Protein AF-A0A2G2ZTD5-F1 (afdb_monomer_lite)

Foldseek 3Di:
DCVLLVVFDDPVPPCVVSVVVVQVVVVVCCVVLQKDQPDADPVRGRPDIDGDPVSVVVVVVVCVVVLAEDDLVCLPPDPVSQLQYQEYADQEPVSVVVSCVVPQENPNHAEYHYAYQDLCVQVSVVSHDQAQHAYYHHEHAQPAQDEHDRDLCCLVRQSHAEAHYAHSYAYEDDPSNLNRLRHAEYHYLHHNYHYDPNVVVRPNYDYYHHVPPVPPPPVVVVVVVLCCLQCPVDQQPDKDFACAWDADPNDIDHGGDIHTDRSNCVSQPCVNDVHSND

InterPro domains:
  IPR001128 Cytochrome P450 [PF00067] (212-278)
  IPR002401 Cytochrome P450, E-class, group I [PR00463] (221-239)
  IPR002401 Cytochrome P450, E-class, group I [PR00463] (262-278)
  IPR032675 Leucine-rich repeat domain superfamily [G3DSA:3.80.10.10] (30-205)
  IPR036396 Cytochrome P450 superfamily [G3DSA:1.10.630.10] (206-278)
  IPR036396 Cytochrome P450 superfamily [SSF48264] (208-278)
  IPR058922 Disease resistance protein, winged helix domain [PF23559] (1-58)

Sequence (278 aa):
MWIAEKLIVVNSGNRREAEDLAEDVLNDLVSRNLIQVAKRTYDGRISGCRIHDLLHSLCVDLAKESNFFHTEHNAFGDPDSVTRLRRITFYSDNVMDKFFASNPKLKKLRALFCFTRDPCIFSQMTLLDFKFLQVLVVDIPQNEKQHVTIPNKLGNMSCLRYLRLEGGISGELPNSIVKVKHLETVDVRKSCIMIPSGVWESKPLRHLCDRDDNRNMPYFKAAIKETLRLYPPGPLLLPRVSMEKSTLEGYEIQRGTIVHVNAWAIARDPEIWENPEE

pLDDT: mean 83.21, std 10.44, range [49.31, 95.31]

Secondary structure (DSSP, 8-state):
-TTTTTSS--TT--SHHHHHHHHHHHHHHHHTTSSEEEEE-TTS-EEEEE--HHHHHHHHHHHHHTT--B-GGGTTS-HHHHTT-SEEEE--HHHHHHHHHH--B-TT--EEEEE-S-TTHHHHHTTSB-SS--EEEEEE-TTS-EE----GGGGG-TT--EEEEEESEEEE--GGGGG-TT--EEE-TTSEEEPPTTGGG-TT--EEE-TTTTTT-HHHHHHHHHHHHHS-SSTT-S-EE-SS-EEETTEEEPTT-EE---HHHHTT-TTT-SSTT-

Organism: Capsicum annuum (NCBI:txid4072)

Radius of gyration: 26.88 Å; chains: 1; bounding box: 73×43×65 Å

Structure (mmCIF, N/CA/C/O backbone):
data_AF-A0A2G2ZTD5-F1
#
_entry.id   AF-A0A2G2ZTD5-F1
#
loop_
_atom_site.group_PDB
_atom_site.id
_atom_site.type_symbol
_atom_site.label_atom_id
_atom_site.label_alt_id
_atom_site.label_comp_id
_atom_site.label_asym_id
_atom_site.label_entity_id
_atom_site.label_seq_id
_atom_site.pdbx_PDB_ins_code
_atom_site.Cartn_x
_atom_site.Cartn_y
_atom_site.Cartn_z
_atom_site.occupancy
_atom_site.B_iso_or_equiv
_atom_site.auth_seq_id
_atom_site.auth_comp_id
_atom_site.auth_asym_id
_atom_site.auth_atom_id
_atom_site.pdbx_PDB_model_num
ATOM 1 N N . MET A 1 1 ? -8.585 -1.596 0.297 1.00 84.44 1 MET A N 1
ATOM 2 C CA . MET A 1 1 ? -9.045 -1.005 1.578 1.00 84.44 1 MET A CA 1
ATOM 3 C C . MET A 1 1 ? -10.416 -1.530 2.013 1.00 84.44 1 MET A C 1
ATOM 5 O O . MET A 1 1 ? -10.465 -2.201 3.033 1.00 84.44 1 MET A O 1
ATOM 9 N N . TRP A 1 2 ? -11.509 -1.318 1.263 1.00 87.56 2 TRP A N 1
ATOM 10 C CA . TRP A 1 2 ? -12.863 -1.762 1.666 1.00 87.56 2 TRP A CA 1
ATOM 11 C C . TRP A 1 2 ? -12.979 -3.262 1.986 1.00 87.56 2 TRP A C 1
ATOM 13 O O . TRP A 1 2 ? -13.623 -3.635 2.966 1.00 87.56 2 TRP A O 1
ATOM 23 N N . ILE A 1 3 ? -12.287 -4.108 1.220 1.00 88.25 3 ILE A N 1
ATOM 24 C CA . ILE A 1 3 ? -12.187 -5.556 1.465 1.00 88.25 3 ILE A CA 1
ATOM 25 C C . ILE A 1 3 ? -11.483 -5.849 2.801 1.00 88.25 3 ILE A C 1
ATOM 27 O O . ILE A 1 3 ? -11.980 -6.625 3.615 1.00 88.25 3 ILE A O 1
ATOM 31 N N . ALA A 1 4 ? -10.355 -5.181 3.070 1.00 87.69 4 ALA A N 1
ATOM 32 C CA . ALA A 1 4 ? -9.572 -5.358 4.296 1.00 87.69 4 ALA A CA 1
ATOM 33 C C . ALA A 1 4 ? -10.368 -4.980 5.557 1.00 87.69 4 ALA A C 1
ATOM 35 O O . ALA A 1 4 ? -10.257 -5.643 6.586 1.00 87.69 4 ALA A O 1
ATOM 36 N N . GLU A 1 5 ? -11.224 -3.962 5.452 1.00 85.06 5 GLU A N 1
ATOM 37 C CA . GLU A 1 5 ? -12.142 -3.545 6.520 1.00 85.06 5 GLU A CA 1
ATOM 38 C C . GLU A 1 5 ? -13.422 -4.382 6.612 1.00 85.06 5 GLU A C 1
ATOM 40 O O . GLU A 1 5 ? -14.249 -4.155 7.502 1.00 85.06 5 GLU A O 1
ATOM 45 N N . LYS A 1 6 ? -13.596 -5.345 5.698 1.00 85.31 6 LYS A N 1
ATOM 46 C CA . LYS A 1 6 ? -14.789 -6.188 5.560 1.00 85.31 6 LYS A CA 1
ATOM 47 C C . LYS A 1 6 ? -16.075 -5.395 5.300 1.00 85.31 6 LYS A C 1
ATOM 49 O O . LYS A 1 6 ? -17.144 -5.797 5.749 1.00 85.31 6 LYS A O 1
ATOM 54 N N . LEU A 1 7 ? -15.971 -4.264 4.600 1.00 83.38 7 LEU A N 1
ATOM 55 C CA . LEU A 1 7 ? -17.141 -3.579 4.035 1.00 83.38 7 LEU A CA 1
ATOM 56 C C . LEU A 1 7 ? -17.689 -4.330 2.820 1.00 83.38 7 LEU A C 1
ATOM 58 O O . LEU A 1 7 ? -18.879 -4.272 2.543 1.00 83.38 7 LEU A O 1
ATOM 62 N N . ILE A 1 8 ? -16.807 -5.050 2.129 1.00 84.19 8 ILE A N 1
ATOM 63 C CA . ILE A 1 8 ? -17.135 -5.921 1.007 1.00 84.19 8 ILE A CA 1
ATOM 64 C C . ILE A 1 8 ? -16.899 -7.349 1.470 1.00 84.19 8 ILE A C 1
ATOM 66 O O . ILE A 1 8 ? -15.796 -7.696 1.904 1.00 84.19 8 ILE A O 1
ATOM 70 N N . VAL A 1 9 ? -17.956 -8.155 1.431 1.00 75.06 9 VAL A N 1
ATOM 71 C CA . VAL A 1 9 ? -17.958 -9.543 1.890 1.00 75.06 9 VAL A CA 1
ATOM 72 C C . VAL A 1 9 ? -18.579 -10.393 0.796 1.00 75.06 9 VAL A C 1
ATOM 74 O O . VAL A 1 9 ? -19.651 -10.065 0.299 1.00 75.06 9 VAL A O 1
ATOM 77 N N . VAL A 1 10 ? -17.908 -11.486 0.441 1.00 74.56 10 VAL A N 1
ATOM 78 C CA . VAL A 1 10 ? -18.391 -12.444 -0.557 1.00 74.56 10 VAL A CA 1
ATOM 79 C C . VAL A 1 10 ? -18.622 -13.792 0.115 1.00 74.56 10 VAL A C 1
ATOM 81 O O . VAL A 1 10 ? -17.807 -14.232 0.930 1.00 74.56 10 VAL A O 1
ATOM 84 N N . ASN A 1 11 ? -19.738 -14.443 -0.220 1.00 67.06 11 ASN A N 1
ATOM 85 C CA . ASN A 1 11 ? -20.199 -15.682 0.417 1.00 67.06 11 ASN A CA 1
ATOM 86 C C . ASN A 1 11 ? -19.312 -16.902 0.119 1.00 67.06 11 ASN A C 1
ATOM 88 O O . ASN A 1 11 ? -19.253 -17.825 0.926 1.00 67.06 11 ASN A O 1
ATOM 92 N N . SER A 1 12 ? -18.613 -16.913 -1.016 1.00 59.97 12 SER A N 1
ATOM 93 C CA . SER A 1 12 ? -17.829 -18.055 -1.508 1.00 59.97 12 SER A CA 1
ATOM 94 C C . SER A 1 12 ? -16.419 -18.149 -0.905 1.00 59.97 12 SER A C 1
ATOM 96 O O . SER A 1 12 ? -15.694 -19.105 -1.166 1.00 59.97 12 SER A O 1
ATOM 98 N N . GLY A 1 13 ? -15.969 -17.147 -0.139 1.00 58.03 13 GLY A N 1
ATOM 99 C CA . GLY A 1 13 ? -14.566 -17.041 0.283 1.00 58.03 13 GLY A CA 1
ATOM 100 C C . GLY A 1 13 ? -13.580 -16.797 -0.874 1.00 58.03 13 GLY A C 1
ATOM 101 O O . GLY A 1 13 ? -12.392 -16.568 -0.619 1.00 58.03 13 GLY A O 1
ATOM 102 N N . ASN A 1 14 ? -14.052 -16.788 -2.128 1.00 66.38 14 ASN A N 1
ATOM 103 C CA . ASN A 1 14 ? -13.268 -16.431 -3.295 1.00 66.38 14 ASN A CA 1
ATOM 104 C C . ASN A 1 14 ? -13.070 -14.914 -3.310 1.00 66.38 14 ASN A C 1
ATOM 106 O O . ASN A 1 14 ? -14.000 -14.127 -3.424 1.00 66.38 14 ASN A O 1
ATOM 110 N N . ARG A 1 15 ? -11.824 -14.484 -3.133 1.00 66.50 15 ARG A N 1
ATOM 111 C CA . ARG A 1 15 ? -11.493 -13.063 -2.979 1.00 66.50 15 ARG A CA 1
ATOM 112 C C . ARG A 1 15 ? -11.219 -12.347 -4.305 1.00 66.50 15 ARG A C 1
ATOM 114 O O . ARG A 1 15 ? -11.129 -11.131 -4.267 1.00 66.50 15 ARG A O 1
ATOM 121 N N . ARG A 1 16 ? -11.088 -13.056 -5.443 1.00 70.12 16 ARG A N 1
ATOM 122 C CA . ARG A 1 16 ? -11.142 -12.392 -6.767 1.00 70.12 16 ARG A CA 1
ATOM 123 C C . ARG A 1 16 ? -12.521 -11.770 -6.976 1.00 70.12 16 ARG A C 1
ATOM 125 O O . ARG A 1 16 ? -12.608 -10.584 -7.238 1.00 70.12 16 ARG A O 1
ATOM 132 N N . GLU A 1 17 ? -13.569 -12.511 -6.620 1.00 80.56 17 GLU A N 1
ATOM 133 C CA . GLU A 1 17 ? -14.940 -11.987 -6.588 1.00 80.56 17 GLU A CA 1
ATOM 134 C C . GLU A 1 17 ? -15.086 -10.775 -5.651 1.00 80.56 17 GLU A C 1
ATOM 136 O O . GLU A 1 17 ? -15.932 -9.924 -5.882 1.00 80.56 17 GLU A O 1
ATOM 141 N N . ALA A 1 18 ? -14.269 -10.660 -4.595 1.00 85.31 18 ALA A N 1
ATOM 142 C CA . ALA A 1 18 ? -14.309 -9.498 -3.705 1.00 85.31 18 ALA A CA 1
ATOM 143 C C . ALA A 1 18 ? -13.669 -8.248 -4.324 1.00 85.31 18 ALA A C 1
ATOM 145 O O . ALA A 1 18 ? -14.081 -7.139 -3.990 1.00 85.31 18 ALA A O 1
ATOM 146 N N . GLU A 1 19 ? -12.656 -8.418 -5.176 1.00 87.44 19 GLU A N 1
ATOM 147 C CA . GLU A 1 19 ? -12.023 -7.331 -5.932 1.00 87.44 19 GLU A CA 1
ATOM 148 C C . GLU A 1 19 ? -12.946 -6.865 -7.057 1.00 87.44 19 GLU A C 1
ATOM 150 O O . GLU A 1 19 ? -13.220 -5.669 -7.134 1.00 87.44 19 GLU A O 1
ATOM 155 N N . ASP A 1 20 ? -13.516 -7.805 -7.814 1.00 88.44 20 ASP A N 1
ATOM 156 C CA . ASP A 1 20 ? -14.498 -7.517 -8.863 1.00 88.44 20 ASP A CA 1
ATOM 157 C C . ASP A 1 20 ? -15.734 -6.815 -8.271 1.00 88.44 20 ASP A C 1
ATOM 159 O O . ASP A 1 20 ? -16.117 -5.737 -8.716 1.00 88.44 20 ASP A O 1
ATOM 163 N N . LEU A 1 21 ? -16.282 -7.330 -7.160 1.00 91.00 21 LEU A N 1
ATOM 164 C CA . LEU A 1 21 ? -17.396 -6.687 -6.454 1.00 91.00 21 LEU A CA 1
ATOM 165 C C . LEU A 1 21 ? -17.030 -5.288 -5.935 1.00 91.00 21 LEU A C 1
ATOM 167 O O . LEU A 1 21 ? -17.879 -4.400 -5.890 1.00 91.00 21 LEU A O 1
ATOM 171 N N . ALA A 1 22 ? -15.781 -5.066 -5.516 1.00 90.69 22 ALA A N 1
ATOM 172 C CA . ALA A 1 22 ? -15.332 -3.740 -5.098 1.00 90.69 22 ALA A CA 1
ATOM 173 C C . ALA A 1 22 ? -15.254 -2.753 -6.257 1.00 90.69 22 ALA A C 1
ATOM 175 O O . ALA A 1 22 ? -15.597 -1.582 -6.077 1.00 90.69 22 ALA A O 1
ATOM 176 N N . GLU A 1 23 ? -14.814 -3.222 -7.420 1.00 91.19 23 GLU A N 1
ATOM 177 C CA . GLU A 1 23 ? -14.799 -2.441 -8.648 1.00 91.19 23 GLU A CA 1
ATOM 178 C C . GLU A 1 23 ? -16.227 -2.120 -9.109 1.00 91.19 23 GLU A C 1
ATOM 180 O O . GLU A 1 23 ? -16.525 -0.958 -9.386 1.00 91.19 23 GLU A O 1
ATOM 185 N N . ASP A 1 24 ? -17.141 -3.089 -9.067 1.00 91.44 24 ASP A N 1
ATOM 186 C CA . ASP A 1 24 ? -18.557 -2.890 -9.389 1.00 91.44 24 ASP A CA 1
ATOM 187 C C . ASP A 1 24 ? -19.225 -1.873 -8.459 1.00 91.44 24 ASP A C 1
ATOM 189 O O . ASP A 1 24 ? -19.895 -0.950 -8.923 1.00 91.44 24 ASP A O 1
ATOM 193 N N . VAL A 1 25 ? -18.995 -1.976 -7.144 1.00 92.56 25 VAL A N 1
ATOM 194 C CA . VAL A 1 25 ? -19.507 -1.000 -6.168 1.00 92.56 25 VAL A CA 1
ATOM 195 C C . VAL A 1 25 ? -18.945 0.396 -6.444 1.00 92.56 25 VAL A C 1
ATOM 197 O O . VAL A 1 25 ? -19.682 1.378 -6.378 1.00 92.56 25 VAL A O 1
ATOM 200 N N . LEU A 1 26 ? -17.655 0.516 -6.774 1.00 93.50 26 LEU A N 1
ATOM 201 C CA . LEU A 1 26 ? -17.068 1.807 -7.135 1.00 93.50 26 LEU A CA 1
ATOM 202 C C . LEU A 1 26 ? -17.719 2.382 -8.401 1.00 93.50 26 LEU A C 1
ATOM 204 O O . LEU A 1 26 ? -18.039 3.571 -8.435 1.00 93.50 26 LEU A O 1
ATOM 208 N N . ASN A 1 27 ? -17.935 1.551 -9.420 1.00 93.44 27 ASN A N 1
ATOM 209 C CA . ASN A 1 27 ? -18.586 1.957 -10.661 1.00 93.44 27 ASN A CA 1
ATOM 210 C C . ASN A 1 27 ? -20.050 2.367 -10.437 1.00 93.44 27 ASN A C 1
ATOM 212 O O . ASN A 1 27 ? -20.476 3.367 -11.010 1.00 93.44 27 ASN A O 1
ATOM 216 N N . ASP A 1 28 ? -20.791 1.687 -9.556 1.00 94.69 28 ASP A N 1
ATOM 217 C CA . ASP A 1 28 ? -22.161 2.067 -9.175 1.00 94.69 28 ASP A CA 1
ATOM 218 C C . ASP A 1 28 ? -22.199 3.438 -8.471 1.00 94.69 28 ASP A C 1
ATOM 220 O O . ASP A 1 28 ? -23.021 4.299 -8.804 1.00 94.69 28 ASP A O 1
ATOM 224 N N . LEU A 1 29 ? -21.254 3.706 -7.558 1.00 94.44 29 LEU A N 1
ATOM 225 C CA . LEU A 1 29 ? -21.118 5.023 -6.918 1.00 94.44 29 LEU A CA 1
ATOM 226 C C . LEU A 1 29 ? -20.811 6.128 -7.937 1.00 94.44 29 LEU A C 1
ATOM 228 O O . LEU A 1 29 ? -21.316 7.249 -7.806 1.00 94.44 29 LEU A O 1
ATOM 232 N N . VAL A 1 30 ? -20.012 5.815 -8.959 1.00 94.31 30 VAL A N 1
ATOM 233 C CA . VAL A 1 30 ? -19.728 6.729 -10.070 1.00 94.31 30 VAL A CA 1
ATOM 234 C C . VAL A 1 30 ? -20.967 6.945 -10.937 1.00 94.31 30 VAL A C 1
ATOM 236 O O . VAL A 1 30 ? -21.306 8.093 -11.217 1.00 94.31 30 VAL A O 1
ATOM 239 N N . SER A 1 31 ? -21.698 5.890 -11.314 1.00 95.12 31 SER A N 1
ATOM 240 C CA . SER A 1 31 ? -22.911 6.021 -12.136 1.00 95.12 31 SER A CA 1
ATOM 241 C C . SER A 1 31 ? -24.026 6.795 -11.436 1.00 95.12 31 SER A C 1
ATOM 243 O O . SER A 1 31 ? -24.840 7.442 -12.089 1.00 95.12 31 SER A O 1
ATOM 245 N N . ARG A 1 32 ? -24.042 6.779 -10.098 1.00 94.56 32 ARG A N 1
ATOM 246 C CA . ARG A 1 32 ? -24.968 7.565 -9.268 1.00 94.56 32 ARG A CA 1
ATOM 247 C C . ARG A 1 32 ? -24.498 8.996 -9.006 1.00 94.56 32 ARG A C 1
ATOM 249 O O . ARG A 1 32 ? -25.166 9.718 -8.273 1.00 94.56 32 ARG A O 1
ATOM 256 N N . ASN A 1 33 ? -23.363 9.412 -9.572 1.00 91.44 33 ASN A N 1
ATOM 257 C CA . ASN A 1 33 ? -22.734 10.715 -9.339 1.00 91.44 33 ASN A CA 1
ATOM 258 C C . ASN A 1 33 ? -22.407 11.000 -7.860 1.00 91.44 33 ASN A C 1
ATOM 260 O O . ASN A 1 33 ? -22.263 12.157 -7.466 1.00 91.44 33 ASN A O 1
ATOM 264 N N . LEU A 1 34 ? -22.260 9.955 -7.036 1.00 92.38 34 LEU A N 1
ATOM 265 C CA . LEU A 1 34 ? -21.815 10.093 -5.646 1.00 92.38 34 LEU A CA 1
ATOM 266 C C . LEU A 1 34 ? -20.295 10.289 -5.568 1.00 92.38 34 LEU A C 1
ATOM 268 O O . LEU A 1 34 ? -19.783 10.925 -4.647 1.00 92.38 34 LEU A O 1
ATOM 272 N N . ILE A 1 35 ? -19.581 9.756 -6.561 1.00 94.56 35 ILE A N 1
ATOM 273 C CA . ILE A 1 35 ? -18.140 9.892 -6.747 1.00 94.56 35 ILE A CA 1
ATOM 274 C C . ILE A 1 35 ? -17.871 10.300 -8.199 1.00 94.56 35 ILE A C 1
ATOM 276 O O . ILE A 1 35 ? -18.475 9.783 -9.131 1.00 94.56 35 ILE A O 1
ATOM 280 N N . GLN A 1 36 ? -16.929 11.212 -8.401 1.00 94.19 36 GLN A N 1
ATOM 281 C CA . GLN A 1 36 ? -16.462 11.657 -9.708 1.00 94.19 36 GLN A CA 1
ATOM 282 C C . GLN A 1 36 ? -15.103 11.035 -10.029 1.00 94.19 36 GLN A C 1
ATOM 284 O O . GLN A 1 36 ? -14.199 11.011 -9.189 1.00 94.19 36 GLN A O 1
ATOM 289 N N . VAL A 1 37 ? -14.924 10.563 -11.262 1.00 95.12 37 VAL A N 1
ATOM 290 C CA . VAL A 1 37 ? -13.630 10.051 -11.730 1.00 95.12 37 VAL A CA 1
ATOM 291 C C . VAL A 1 37 ? -12.709 11.228 -12.039 1.00 95.12 37 VAL A C 1
ATOM 293 O O . VAL A 1 37 ? -13.001 12.045 -12.905 1.00 95.12 37 VAL A O 1
ATOM 296 N N . ALA A 1 38 ? -11.582 11.305 -11.336 1.00 95.12 38 ALA A N 1
ATOM 297 C CA . ALA A 1 38 ? -10.591 12.364 -11.510 1.00 95.12 38 ALA A CA 1
ATOM 298 C C . ALA A 1 38 ? -9.402 11.922 -12.368 1.00 95.12 38 ALA A C 1
ATOM 300 O O . ALA A 1 38 ? -8.775 12.751 -13.023 1.00 95.12 38 ALA A O 1
ATOM 301 N N . LYS A 1 39 ? -9.056 10.630 -12.328 1.00 93.12 39 LYS A N 1
ATOM 302 C CA . LYS A 1 39 ? -7.948 10.048 -13.090 1.00 93.12 39 LYS A CA 1
ATOM 303 C C . LYS A 1 39 ? -8.285 8.624 -13.522 1.00 93.12 39 LYS A C 1
ATOM 305 O O . LYS A 1 39 ? -8.941 7.885 -12.784 1.00 93.12 39 LYS A O 1
ATOM 310 N N . ARG A 1 40 ? -7.783 8.244 -14.696 1.00 90.81 40 ARG A N 1
ATOM 311 C CA . ARG A 1 40 ? -7.782 6.867 -15.198 1.00 90.81 40 ARG A CA 1
ATOM 312 C C . ARG A 1 40 ? -6.357 6.426 -15.507 1.00 90.81 40 ARG A C 1
ATOM 314 O O . ARG A 1 40 ? -5.492 7.259 -15.775 1.00 90.81 40 ARG A O 1
ATOM 321 N N . THR A 1 41 ? -6.098 5.134 -15.392 1.00 84.31 41 THR A N 1
ATOM 322 C CA . THR A 1 41 ? -4.888 4.488 -15.916 1.00 84.31 41 THR A CA 1
ATOM 323 C C . THR A 1 41 ? -4.993 4.299 -17.433 1.00 84.31 41 THR A C 1
ATOM 325 O O . THR A 1 41 ? -6.047 4.521 -18.029 1.00 84.31 41 THR A O 1
ATOM 328 N N . TYR A 1 42 ? -3.889 3.900 -18.072 1.00 84.50 42 TYR A N 1
ATOM 329 C CA . TYR A 1 42 ? -3.842 3.657 -19.520 1.00 84.50 42 TYR A CA 1
ATOM 330 C C . TYR A 1 42 ? -4.744 2.492 -19.968 1.00 84.50 42 TYR A C 1
ATOM 332 O O . TYR A 1 42 ? -5.210 2.493 -21.100 1.00 84.50 42 TYR A O 1
ATOM 340 N N . ASP A 1 43 ? -5.018 1.526 -19.084 1.00 82.75 43 ASP A N 1
ATOM 341 C CA . ASP A 1 43 ? -5.951 0.411 -19.307 1.00 82.75 43 ASP A CA 1
ATOM 342 C C . ASP A 1 43 ? -7.420 0.802 -19.041 1.00 82.75 43 ASP A C 1
ATOM 344 O O . ASP A 1 43 ? -8.308 -0.045 -19.053 1.00 82.75 43 ASP A O 1
ATOM 348 N N . GLY A 1 44 ? -7.695 2.087 -18.789 1.00 84.00 44 GLY A N 1
ATOM 349 C CA . GLY A 1 44 ? -9.043 2.624 -18.601 1.00 84.00 44 GLY A CA 1
ATOM 350 C C . GLY A 1 44 ? -9.603 2.491 -17.182 1.00 84.00 44 GLY A C 1
ATOM 351 O O . GLY A 1 44 ? -10.644 3.095 -16.897 1.00 84.00 44 GLY A O 1
ATOM 352 N N . ARG A 1 45 ? -8.921 1.784 -16.272 1.00 88.44 45 ARG A N 1
ATOM 353 C CA . ARG A 1 45 ? -9.357 1.636 -14.874 1.00 88.44 45 ARG A CA 1
ATOM 354 C C . ARG A 1 45 ? -9.313 2.959 -14.108 1.00 88.44 45 ARG A C 1
ATOM 356 O O . ARG A 1 45 ? -8.552 3.876 -14.424 1.00 88.44 45 ARG A O 1
ATOM 363 N N . ILE A 1 46 ? -10.157 3.079 -13.084 1.00 89.88 46 ILE A N 1
ATOM 364 C CA . ILE A 1 46 ? -10.211 4.274 -12.231 1.00 89.88 46 ILE A CA 1
ATOM 365 C C . ILE A 1 46 ? -8.969 4.297 -11.335 1.00 89.88 46 ILE A C 1
ATOM 367 O O . ILE A 1 46 ? -8.762 3.405 -10.519 1.00 89.88 46 ILE A O 1
ATOM 371 N N . SER A 1 47 ? -8.156 5.347 -11.460 1.00 87.88 47 SER A N 1
ATOM 372 C CA . SER A 1 47 ? -6.923 5.521 -10.677 1.00 87.88 47 SER A CA 1
ATOM 373 C C . SER A 1 47 ? -6.998 6.673 -9.676 1.00 87.88 47 SER A C 1
ATOM 375 O O . SER A 1 47 ? -6.143 6.806 -8.800 1.00 87.88 47 SER A O 1
ATOM 377 N N . GLY A 1 48 ? -8.028 7.514 -9.782 1.00 89.81 48 GLY A N 1
ATOM 378 C CA . GLY A 1 48 ? -8.291 8.586 -8.836 1.00 89.81 48 GLY A CA 1
ATOM 379 C C . GLY A 1 48 ? -9.734 9.054 -8.909 1.00 89.81 48 GLY A C 1
ATOM 380 O O . GLY A 1 48 ? -10.317 9.157 -9.989 1.00 89.81 48 GLY A O 1
ATOM 381 N N . CYS A 1 49 ? -10.289 9.379 -7.749 1.00 92.75 49 CYS A N 1
ATOM 382 C CA . CYS A 1 49 ? -11.662 9.825 -7.585 1.00 92.75 49 CYS A CA 1
ATOM 383 C C . CYS A 1 49 ? -11.742 11.104 -6.740 1.00 92.75 49 CYS A C 1
ATOM 385 O O . CYS A 1 49 ? -10.815 11.427 -5.995 1.00 92.75 49 CYS A O 1
ATOM 387 N N . ARG A 1 50 ? -12.850 11.832 -6.864 1.00 93.81 50 ARG A N 1
ATOM 388 C CA . ARG A 1 50 ? -13.209 13.019 -6.076 1.00 93.81 50 ARG A CA 1
ATOM 389 C C . ARG A 1 50 ? -14.675 12.926 -5.666 1.00 93.81 50 ARG A C 1
ATOM 391 O O . ARG A 1 50 ? -15.446 12.222 -6.306 1.00 93.81 50 ARG A O 1
ATOM 398 N N . ILE A 1 51 ? -15.059 13.628 -4.612 1.00 92.69 51 ILE A N 1
ATOM 399 C CA . ILE A 1 51 ? -16.455 13.760 -4.179 1.00 92.69 51 ILE A CA 1
ATOM 400 C C . ILE A 1 51 ? -16.818 15.238 -4.296 1.00 92.69 51 ILE A C 1
ATOM 402 O O . ILE A 1 51 ? -15.969 16.094 -4.066 1.00 92.69 51 ILE A O 1
ATOM 406 N N . HIS A 1 52 ? -18.057 15.531 -4.686 1.00 92.38 52 HIS A N 1
ATOM 407 C CA . HIS A 1 52 ? -18.562 16.900 -4.727 1.00 92.38 52 HIS A CA 1
ATOM 408 C C . HIS A 1 52 ? -18.639 17.495 -3.312 1.00 92.38 52 HIS A C 1
ATOM 410 O O . HIS A 1 52 ? -19.089 16.809 -2.396 1.00 92.38 52 HIS A O 1
ATOM 416 N N . ASP A 1 53 ? -18.296 18.771 -3.127 1.00 91.31 53 ASP A N 1
ATOM 417 C CA . ASP A 1 53 ? -18.184 19.395 -1.796 1.00 91.31 53 ASP A CA 1
ATOM 418 C C . ASP A 1 53 ? -19.461 19.268 -0.945 1.00 91.31 53 ASP A C 1
ATOM 420 O O . ASP A 1 53 ? -19.388 18.950 0.240 1.00 91.31 53 ASP A O 1
ATOM 424 N N . LEU A 1 54 ? -20.645 19.422 -1.555 1.00 92.44 54 LEU A N 1
ATOM 425 C CA . LEU A 1 54 ? -21.933 19.220 -0.867 1.00 92.44 54 LEU A CA 1
ATOM 426 C C . LEU A 1 54 ? -22.123 17.779 -0.362 1.00 92.44 54 LEU A C 1
ATOM 428 O O . LEU A 1 54 ? -22.557 17.576 0.769 1.00 92.44 54 LEU A O 1
ATOM 432 N N . LEU A 1 55 ? -21.777 16.778 -1.179 1.00 91.44 55 LEU A N 1
ATOM 433 C CA . LEU A 1 55 ? -21.848 15.368 -0.778 1.00 91.44 55 LEU A CA 1
ATOM 434 C C . LEU A 1 55 ? -20.803 15.055 0.289 1.00 91.44 55 LEU A C 1
ATOM 436 O O . LEU A 1 55 ? -21.079 14.304 1.218 1.00 91.44 55 LEU A O 1
ATOM 440 N N . HIS A 1 56 ? -19.616 15.647 0.177 1.00 87.12 56 HIS A N 1
ATOM 441 C CA . HIS A 1 56 ? -18.586 15.533 1.194 1.00 87.12 56 HIS A CA 1
ATOM 442 C C . HIS A 1 56 ? -19.073 16.097 2.537 1.00 87.12 56 HIS A C 1
ATOM 444 O O . HIS A 1 56 ? -18.961 15.404 3.545 1.00 87.12 56 HIS A O 1
ATOM 450 N N . SER A 1 57 ? -19.679 17.291 2.553 1.00 85.75 57 SER A N 1
ATOM 451 C CA . SER A 1 57 ? -20.257 17.881 3.771 1.00 85.75 57 SER A CA 1
ATOM 452 C C . SER A 1 57 ? -21.330 16.979 4.378 1.00 85.75 57 SER A C 1
ATOM 454 O O . SER A 1 57 ? -21.266 16.668 5.564 1.00 85.75 57 SER A O 1
ATOM 456 N N . LEU A 1 58 ? -22.256 16.478 3.554 1.00 88.00 58 LEU A N 1
ATOM 457 C CA . LEU A 1 58 ? -23.295 15.549 4.001 1.00 88.00 58 LEU A CA 1
ATOM 458 C C . LEU A 1 58 ? -22.698 14.271 4.615 1.00 88.00 58 LEU A C 1
ATOM 460 O O . LEU A 1 58 ? -23.120 13.838 5.684 1.00 88.00 58 LEU A O 1
ATOM 464 N N . CYS A 1 59 ? -21.694 13.672 3.968 1.00 83.75 59 CYS A N 1
ATOM 465 C CA . CYS A 1 59 ? -20.994 12.495 4.483 1.00 83.75 59 CYS A CA 1
ATOM 466 C C . CYS A 1 59 ? -20.292 12.774 5.817 1.00 83.75 59 CYS A C 1
ATOM 468 O O . CYS A 1 59 ? -20.296 11.913 6.697 1.00 83.75 59 CYS A O 1
ATOM 470 N N . VAL A 1 60 ? -19.693 13.958 5.975 1.00 77.94 60 VAL A N 1
ATOM 471 C CA . VAL A 1 60 ? -19.060 14.380 7.230 1.00 77.94 60 VAL A CA 1
ATOM 472 C C . VAL A 1 60 ? -20.097 14.482 8.347 1.00 77.94 60 VAL A C 1
ATOM 474 O O . VAL A 1 60 ? -19.850 13.977 9.442 1.00 77.94 60 VAL A O 1
ATOM 477 N N . ASP A 1 61 ? -21.260 15.069 8.081 1.00 79.75 61 ASP A N 1
ATOM 478 C CA . ASP A 1 61 ? -22.306 15.239 9.092 1.00 79.75 61 ASP A CA 1
ATOM 479 C C . ASP A 1 61 ? -22.942 13.896 9.488 1.00 79.75 61 ASP A C 1
ATOM 481 O O . ASP A 1 61 ? -22.972 13.560 10.674 1.00 79.75 61 ASP A O 1
ATOM 485 N N . LEU A 1 62 ? -23.290 13.046 8.514 1.00 81.56 62 LEU A N 1
ATOM 486 C CA . LEU A 1 62 ? -23.769 11.679 8.771 1.00 81.56 62 LEU A CA 1
ATOM 487 C C . LEU A 1 62 ? -22.747 10.838 9.550 1.00 81.56 62 LEU A C 1
ATOM 489 O O . LEU A 1 62 ? -23.105 10.018 10.404 1.00 81.56 62 LEU A O 1
ATOM 493 N N . ALA A 1 63 ? -21.453 11.018 9.274 1.00 72.75 63 ALA A N 1
ATOM 494 C CA . ALA A 1 63 ? -20.401 10.308 9.987 1.00 72.75 63 ALA A CA 1
ATOM 495 C C . ALA A 1 63 ? -20.245 10.771 11.443 1.00 72.75 63 ALA A C 1
ATOM 497 O O . ALA A 1 63 ? -19.937 9.940 12.302 1.00 72.75 63 ALA A O 1
ATOM 498 N N . LYS A 1 64 ? -20.465 12.061 11.734 1.00 71.00 64 LYS A N 1
ATOM 499 C CA . LYS A 1 64 ? -20.477 12.585 13.109 1.00 71.00 64 LYS A CA 1
ATOM 500 C C . LYS A 1 64 ? -21.653 12.010 13.896 1.00 71.00 64 LYS A C 1
ATOM 502 O O . LYS A 1 64 ? -21.439 11.481 14.983 1.00 71.00 64 LYS A O 1
ATOM 507 N N . GLU A 1 65 ? -22.860 12.034 13.329 1.00 71.94 65 GLU A N 1
ATOM 508 C CA . GLU A 1 65 ? -24.071 11.493 13.969 1.00 71.94 65 GLU A CA 1
ATOM 509 C C . GLU A 1 65 ? -23.938 9.998 14.288 1.00 71.94 65 GLU A C 1
ATOM 511 O O . GLU A 1 65 ? -24.281 9.528 15.375 1.00 71.94 65 GLU A O 1
ATOM 516 N N . SER A 1 66 ? -23.366 9.237 13.356 1.00 67.00 66 SER A N 1
ATOM 517 C CA . SER A 1 66 ? -23.178 7.792 13.506 1.00 67.00 66 SER A CA 1
ATOM 518 C C . SER A 1 66 ? -21.937 7.396 14.322 1.00 67.00 66 SER A C 1
ATOM 520 O O . SER A 1 66 ? -21.708 6.202 14.537 1.00 67.00 66 SER A O 1
ATOM 522 N N . ASN A 1 67 ? -21.144 8.361 14.814 1.00 64.06 67 ASN A N 1
ATOM 523 C CA . ASN A 1 67 ? -19.828 8.138 15.434 1.00 64.06 67 ASN A CA 1
ATOM 524 C C . ASN A 1 67 ? -18.904 7.256 14.567 1.00 64.06 67 ASN A C 1
ATOM 526 O O . ASN A 1 67 ? -18.168 6.398 15.066 1.00 64.06 67 ASN A O 1
ATOM 530 N N . PHE A 1 68 ? -18.996 7.411 13.247 1.00 60.25 68 PHE A N 1
ATOM 531 C CA . PHE A 1 68 ? -18.293 6.573 12.282 1.00 60.25 68 PHE A CA 1
ATOM 532 C C . PHE A 1 68 ? -16.857 7.045 12.030 1.00 60.25 68 PHE A C 1
ATOM 534 O O . PHE A 1 68 ? -15.986 6.203 11.803 1.00 60.25 68 PHE A O 1
ATOM 541 N N . PHE A 1 69 ? -16.603 8.356 12.133 1.00 59.38 69 PHE A N 1
ATOM 542 C CA . PHE A 1 69 ? -15.271 8.962 12.069 1.00 59.38 69 PHE A CA 1
ATOM 543 C C . PHE A 1 69 ? -15.013 9.874 13.270 1.00 59.38 69 PHE A C 1
ATOM 545 O O . PHE A 1 69 ? -15.904 10.582 13.736 1.00 59.38 69 PHE A O 1
ATOM 552 N N . HIS A 1 70 ? -13.761 9.891 13.724 1.00 59.19 70 HIS A N 1
ATOM 553 C CA . HIS A 1 70 ? -13.261 10.884 14.670 1.00 59.19 70 HIS A CA 1
ATOM 554 C C . HIS A 1 70 ? -12.483 11.951 13.901 1.00 59.19 70 HIS A C 1
ATOM 556 O O . HIS A 1 70 ? -11.465 11.632 13.292 1.00 59.19 70 HIS A O 1
ATOM 562 N N . THR A 1 71 ? -12.975 13.188 13.899 1.00 55.88 71 THR A N 1
ATOM 563 C CA . THR A 1 71 ? -12.277 14.376 13.369 1.00 55.88 71 THR A CA 1
ATOM 564 C C . THR A 1 71 ? -11.815 15.264 14.524 1.00 55.88 71 THR A C 1
ATOM 566 O O . THR A 1 71 ? -12.350 15.141 15.623 1.00 55.88 71 THR A O 1
ATOM 569 N N . GLU A 1 72 ? -10.895 16.206 14.289 1.00 51.62 72 GLU A N 1
ATOM 570 C CA . GLU A 1 72 ? -10.340 17.110 15.321 1.00 51.62 72 GLU A CA 1
ATOM 571 C C . GLU A 1 72 ? -11.404 17.780 16.209 1.00 51.62 72 GLU A C 1
ATOM 573 O O . GLU A 1 72 ? -11.216 17.898 17.416 1.00 51.62 72 GLU A O 1
ATOM 578 N N . HIS A 1 73 ? -12.564 18.129 15.645 1.00 49.31 73 HIS A N 1
ATOM 579 C CA . HIS A 1 73 ? -13.679 18.737 16.383 1.00 49.31 73 HIS A CA 1
ATOM 580 C C . HIS A 1 73 ? -14.360 17.809 17.404 1.00 49.31 73 HIS A C 1
ATOM 582 O O . HIS A 1 73 ? -14.958 18.297 18.357 1.00 49.31 73 HIS A O 1
ATOM 588 N N . ASN A 1 74 ? -14.232 16.490 17.2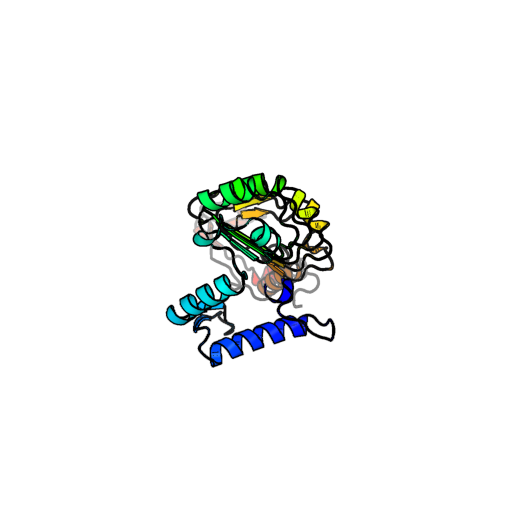46 1.00 52.88 74 ASN A N 1
ATOM 589 C CA . ASN A 1 74 ? -14.777 15.485 18.162 1.00 52.88 74 ASN A CA 1
ATOM 590 C C . ASN A 1 74 ? -13.687 14.885 19.071 1.00 52.88 74 ASN A C 1
ATOM 592 O O . ASN A 1 74 ? -14.008 14.075 19.940 1.00 52.88 74 ASN A O 1
ATOM 596 N N . ALA A 1 75 ? -12.416 15.296 18.897 1.00 51.25 75 ALA A N 1
ATOM 597 C CA . ALA A 1 75 ? -11.215 14.721 19.515 1.00 51.25 75 ALA A CA 1
ATOM 598 C C . ALA A 1 75 ? -11.303 14.529 21.039 1.00 51.25 75 ALA A C 1
ATOM 600 O O . ALA A 1 75 ? -10.747 13.565 21.567 1.00 51.25 75 ALA A O 1
ATOM 601 N N . PHE A 1 76 ? -12.034 15.421 21.709 1.00 54.75 76 PHE A N 1
ATOM 602 C CA . PHE A 1 76 ? -12.106 15.555 23.165 1.00 54.75 76 PHE A CA 1
ATOM 603 C C . PHE A 1 76 ? -13.522 15.334 23.729 1.00 54.75 76 PHE A C 1
ATOM 605 O O . PHE A 1 76 ? -13.850 15.851 24.794 1.00 54.75 76 PHE A O 1
ATOM 612 N N . GLY A 1 77 ? -14.378 14.608 22.999 1.00 56.75 77 GLY A N 1
ATOM 613 C CA . GLY A 1 77 ? -15.711 14.220 23.471 1.00 56.75 77 GLY A CA 1
ATOM 614 C C . GLY A 1 77 ? -15.694 13.184 24.606 1.00 56.75 77 GLY A C 1
ATOM 615 O O . GLY A 1 77 ? -14.640 12.789 25.101 1.00 56.75 77 GLY A O 1
ATOM 616 N N . ASP A 1 78 ? -16.885 12.727 25.000 1.00 59.19 78 ASP A N 1
ATOM 617 C CA . ASP A 1 78 ? -17.102 11.732 26.061 1.00 59.19 78 ASP A CA 1
ATOM 618 C C . ASP A 1 78 ? -16.180 10.490 25.919 1.00 59.19 78 ASP A C 1
ATOM 620 O O . ASP A 1 78 ? -16.194 9.843 24.859 1.00 59.19 78 ASP A O 1
ATOM 624 N N . PRO A 1 79 ? -15.395 10.122 26.958 1.00 61.72 79 PRO A N 1
ATOM 625 C CA . PRO A 1 79 ? -14.484 8.975 26.937 1.00 61.72 79 PRO A CA 1
ATOM 626 C C . PRO A 1 79 ? -15.138 7.660 26.501 1.00 61.72 79 PRO A C 1
ATOM 628 O O . PRO A 1 79 ? -14.499 6.832 25.843 1.00 61.72 79 PRO A O 1
ATOM 631 N N . ASP A 1 80 ? -16.420 7.466 26.820 1.00 62.91 80 ASP A N 1
ATOM 632 C CA . ASP A 1 80 ? -17.137 6.236 26.484 1.00 62.91 80 ASP A CA 1
ATOM 633 C C . ASP A 1 80 ? -17.427 6.130 24.974 1.00 62.91 80 ASP A C 1
ATOM 635 O O . ASP A 1 80 ? -17.431 5.039 24.388 1.00 62.91 80 ASP A O 1
ATOM 639 N N . SER A 1 81 ? -17.540 7.274 24.289 1.00 65.81 81 SER A N 1
ATOM 640 C CA . SER A 1 81 ? -17.632 7.334 22.828 1.00 65.81 81 SER A CA 1
ATOM 641 C C . SER A 1 81 ? -16.316 6.947 22.143 1.00 65.81 81 SER A C 1
ATOM 643 O O . SER A 1 81 ? -16.323 6.215 21.148 1.00 65.81 81 SER A O 1
ATOM 645 N N . VAL A 1 82 ? -15.171 7.328 22.721 1.00 6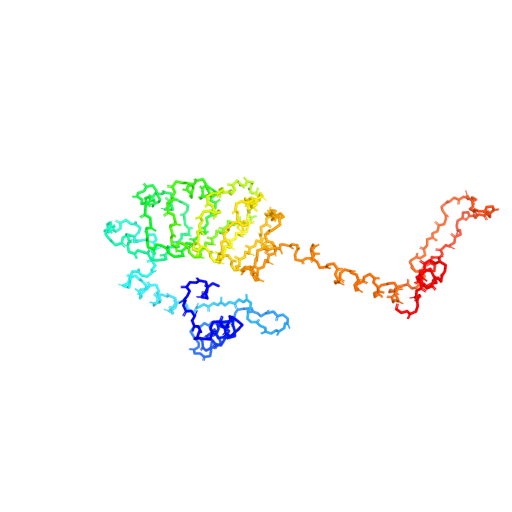9.56 82 VAL A N 1
ATOM 646 C CA . VAL A 1 82 ? -13.838 7.046 22.157 1.00 69.56 82 VAL A CA 1
ATOM 647 C C . VAL A 1 82 ? -13.533 5.545 22.131 1.00 69.56 82 VAL A C 1
ATOM 649 O O . VAL A 1 82 ? -12.994 5.025 21.151 1.00 69.56 82 VAL A O 1
ATOM 652 N N . THR A 1 83 ? -13.951 4.796 23.157 1.00 70.25 83 THR A N 1
ATOM 653 C CA . THR A 1 83 ? -13.742 3.335 23.203 1.00 70.25 83 THR A CA 1
ATOM 654 C C . THR A 1 83 ? -14.535 2.565 22.137 1.00 70.25 83 THR A C 1
ATOM 656 O O . THR A 1 83 ? -14.229 1.400 21.844 1.00 70.25 83 THR A O 1
ATOM 659 N N . ARG A 1 84 ? -15.561 3.196 21.546 1.00 72.75 84 ARG A N 1
ATOM 660 C CA . ARG A 1 84 ? -16.424 2.628 20.500 1.00 72.75 84 ARG A CA 1
ATOM 661 C C . ARG A 1 84 ? -15.918 2.864 19.080 1.00 72.75 84 ARG A C 1
ATOM 663 O O . ARG A 1 84 ? -16.418 2.196 18.170 1.00 72.75 84 ARG A O 1
ATOM 670 N N . LEU A 1 85 ? -14.933 3.742 18.896 1.00 76.25 85 LEU A N 1
ATOM 671 C CA . LEU A 1 85 ? -14.428 4.124 17.582 1.00 76.25 85 LEU A CA 1
ATOM 672 C C . LEU A 1 85 ? -13.869 2.920 16.820 1.00 76.25 85 LEU A C 1
ATOM 674 O O . LEU A 1 85 ? -13.053 2.142 17.322 1.00 76.25 85 LEU A O 1
ATOM 678 N N . ARG A 1 86 ? -14.325 2.776 15.573 1.00 81.75 86 ARG A N 1
ATOM 679 C CA . ARG A 1 86 ? -13.860 1.737 14.641 1.00 81.75 86 ARG A CA 1
ATOM 680 C C . ARG A 1 86 ? -12.925 2.295 13.574 1.00 81.75 86 ARG A C 1
ATOM 682 O O . ARG A 1 86 ? -12.122 1.527 13.045 1.00 81.75 86 ARG A O 1
ATOM 689 N N . ARG A 1 87 ? -13.011 3.597 13.284 1.00 84.19 87 ARG A N 1
ATOM 690 C CA . ARG A 1 87 ? -12.174 4.305 12.313 1.00 84.19 87 ARG A CA 1
ATOM 691 C C . ARG A 1 87 ? -11.732 5.648 12.875 1.00 84.19 87 ARG A C 1
ATOM 693 O O . ARG A 1 87 ? -12.550 6.367 13.445 1.00 84.19 87 ARG A O 1
ATOM 700 N N . ILE A 1 88 ? -10.457 5.971 12.704 1.00 83.19 88 ILE A N 1
ATOM 701 C CA . ILE A 1 88 ? -9.878 7.259 13.094 1.00 83.19 88 ILE A CA 1
ATOM 702 C C . ILE A 1 88 ? -9.034 7.778 11.934 1.00 83.19 88 ILE A C 1
ATOM 704 O O . ILE A 1 88 ? -8.279 7.009 11.336 1.00 83.19 88 ILE A O 1
ATOM 708 N N . THR A 1 89 ? -9.154 9.076 11.658 1.00 82.56 89 THR A N 1
ATOM 709 C CA . THR A 1 89 ? -8.352 9.774 10.654 1.00 82.56 89 THR A CA 1
ATOM 710 C C . THR A 1 89 ? -7.767 11.045 11.256 1.00 82.56 89 THR A C 1
ATOM 712 O O . THR A 1 89 ? -8.496 11.842 11.839 1.00 82.56 89 THR A O 1
ATOM 715 N N . PHE A 1 90 ? -6.466 11.252 11.081 1.00 82.25 90 PHE A N 1
ATOM 716 C CA . PHE A 1 90 ? -5.753 12.452 11.512 1.00 82.25 90 PHE A CA 1
ATOM 717 C C . PHE A 1 90 ? -5.188 13.214 10.316 1.00 82.25 90 PHE A C 1
ATOM 719 O O . PHE A 1 90 ? -4.633 12.593 9.411 1.00 82.25 90 PHE A O 1
ATOM 726 N N . TYR A 1 91 ? -5.294 14.545 10.361 1.00 79.19 91 TYR A N 1
ATOM 727 C CA . TYR A 1 91 ? -4.703 15.477 9.388 1.00 79.19 91 TYR A CA 1
ATOM 728 C C . TYR A 1 91 ? -3.751 16.508 10.029 1.00 79.19 91 TYR A C 1
ATOM 730 O O . TYR A 1 91 ? -3.127 17.291 9.314 1.00 79.19 91 TYR A O 1
ATOM 738 N N . SER A 1 92 ? -3.653 16.523 11.363 1.00 73.62 92 SER A N 1
ATOM 739 C CA . SER A 1 92 ? -2.837 17.456 12.147 1.00 73.62 92 SER A CA 1
ATOM 740 C C . SER A 1 92 ? -2.054 16.715 13.220 1.00 73.62 92 SER A C 1
ATOM 742 O O . SER A 1 92 ? -2.624 15.985 14.040 1.00 73.62 92 SER A O 1
ATOM 744 N N . ASP A 1 93 ? -0.749 16.961 13.229 1.00 73.44 93 ASP A N 1
ATOM 745 C CA . ASP A 1 93 ? 0.236 16.321 14.102 1.00 73.44 93 ASP A CA 1
ATOM 746 C C . ASP A 1 93 ? -0.096 16.586 15.585 1.00 73.44 93 ASP A C 1
ATOM 748 O O . ASP A 1 93 ? -0.249 15.666 16.388 1.00 73.44 93 ASP A O 1
ATOM 752 N N . ASN A 1 94 ? -0.381 17.848 15.930 1.00 74.12 94 ASN A N 1
ATOM 753 C CA . ASN A 1 94 ? -0.668 18.273 17.306 1.00 74.12 94 ASN A CA 1
ATOM 754 C C . ASN A 1 94 ? -1.900 17.592 17.930 1.00 74.12 94 ASN A C 1
ATOM 756 O O . ASN A 1 94 ? -1.994 17.472 19.155 1.00 74.12 94 ASN A O 1
ATOM 760 N N . VAL A 1 95 ? -2.889 17.219 17.114 1.00 75.06 95 VAL A N 1
ATOM 761 C CA . VAL A 1 95 ? -4.118 16.571 17.599 1.00 75.06 95 VAL A CA 1
ATOM 762 C C . VAL A 1 95 ? -3.885 15.081 17.809 1.00 75.06 95 VAL A C 1
ATOM 764 O O . VAL A 1 95 ? -4.370 14.520 18.793 1.00 75.06 95 VAL A O 1
ATOM 767 N N . MET A 1 96 ? -3.120 14.461 16.911 1.00 78.75 96 MET A N 1
ATOM 768 C CA . MET A 1 96 ? -2.758 13.050 16.979 1.00 78.75 96 MET A CA 1
ATOM 769 C C . MET A 1 96 ? -2.051 12.718 18.296 1.00 78.75 96 MET A C 1
ATOM 771 O O . MET A 1 96 ? -2.497 11.831 19.028 1.00 78.75 96 MET A O 1
ATOM 775 N N . ASP A 1 97 ? -1.026 13.496 18.641 1.00 78.75 97 ASP A N 1
ATOM 776 C CA . ASP A 1 97 ? -0.213 13.277 19.839 1.00 78.75 97 ASP A CA 1
ATOM 777 C C . ASP A 1 97 ? -1.038 13.362 21.122 1.00 78.75 97 ASP A C 1
ATOM 779 O O . ASP A 1 97 ? -1.002 12.473 21.979 1.00 78.75 97 ASP A O 1
ATOM 783 N N . LYS A 1 98 ? -1.847 14.422 21.239 1.00 78.88 98 LYS A N 1
ATOM 784 C CA . LYS A 1 98 ? -2.737 14.626 22.388 1.00 78.88 98 LYS A CA 1
ATOM 785 C C . LYS A 1 98 ? -3.750 13.495 22.506 1.00 78.88 98 LYS A C 1
ATOM 787 O O . LYS A 1 98 ? -3.995 13.002 23.605 1.00 78.88 98 LYS A O 1
ATOM 792 N N . PHE A 1 99 ? -4.322 13.061 21.384 1.00 80.12 99 PHE A N 1
ATOM 793 C CA . PHE A 1 99 ? -5.314 11.997 21.383 1.00 80.12 99 PHE A CA 1
ATOM 794 C C . PHE A 1 99 ? -4.726 10.671 21.869 1.00 80.12 99 PHE A C 1
ATOM 796 O O . PHE A 1 99 ? -5.336 10.013 22.715 1.00 80.12 99 PHE A O 1
ATOM 803 N N . PHE A 1 100 ? -3.552 10.278 21.371 1.00 80.50 100 PHE A N 1
ATOM 804 C CA . PHE A 1 100 ? -2.919 9.022 21.768 1.00 80.50 100 PHE A CA 1
ATOM 805 C C . PHE A 1 100 ? -2.401 9.044 23.205 1.00 80.50 100 PHE A C 1
ATOM 807 O O . PHE A 1 100 ? -2.520 8.031 23.897 1.00 80.50 100 PHE A O 1
ATOM 814 N N . ALA A 1 101 ? -1.927 10.196 23.687 1.00 80.38 101 ALA A N 1
ATOM 815 C CA . ALA A 1 101 ? -1.578 10.377 25.093 1.00 80.38 101 ALA A CA 1
ATOM 816 C C . ALA A 1 101 ? -2.791 10.173 26.021 1.00 80.38 101 ALA A C 1
ATOM 818 O O . ALA A 1 101 ? -2.671 9.534 27.066 1.00 80.38 101 ALA A O 1
ATOM 819 N N . SER A 1 102 ? -3.973 10.666 25.634 1.00 79.25 102 SER A N 1
ATOM 820 C CA . SER A 1 102 ? -5.203 10.511 26.423 1.00 79.25 102 SER A CA 1
ATOM 821 C C . SER A 1 102 ? -5.883 9.147 26.259 1.00 79.25 102 SER A C 1
ATOM 823 O O . SER A 1 102 ? -6.617 8.724 27.150 1.00 79.25 102 SER A O 1
ATOM 825 N N . ASN A 1 103 ? -5.650 8.437 25.148 1.00 78.00 103 ASN A N 1
ATOM 826 C CA . ASN A 1 103 ? -6.400 7.231 24.783 1.00 78.00 103 ASN A CA 1
ATOM 827 C C . ASN A 1 103 ? -5.485 6.051 24.405 1.00 78.00 103 ASN A C 1
ATOM 829 O O . ASN A 1 103 ? -5.491 5.595 23.258 1.00 78.00 103 ASN A O 1
ATOM 833 N N . PRO A 1 104 ? -4.746 5.467 25.368 1.00 77.00 104 PRO A N 1
ATOM 834 C CA . PRO A 1 104 ? -3.767 4.417 25.078 1.00 77.00 104 PRO A CA 1
ATOM 835 C C . PRO A 1 104 ? -4.389 3.073 24.650 1.00 77.00 104 PRO A C 1
ATOM 837 O O . PRO A 1 104 ? -3.699 2.191 24.135 1.00 77.00 104 PRO A O 1
ATOM 840 N N . LYS A 1 105 ? -5.697 2.872 24.884 1.00 77.69 105 LYS A N 1
ATOM 841 C CA . LYS A 1 105 ? -6.403 1.600 24.649 1.00 77.69 105 LYS A CA 1
ATOM 842 C C . LYS A 1 105 ? -7.548 1.766 23.650 1.00 77.69 105 LYS A C 1
ATOM 844 O O . LYS A 1 105 ? -8.680 2.044 24.037 1.00 77.69 105 LYS A O 1
ATOM 849 N N . LEU A 1 106 ? -7.289 1.470 22.378 1.00 79.94 106 LEU A N 1
ATOM 850 C CA . LEU A 1 106 ? -8.272 1.573 21.291 1.00 79.94 106 LEU A CA 1
ATOM 851 C C . LEU A 1 106 ? -8.807 0.189 20.888 1.00 79.94 106 LEU A C 1
ATOM 853 O O . LEU A 1 106 ? -8.610 -0.306 19.779 1.00 79.94 106 LEU A O 1
ATOM 857 N N . LYS A 1 107 ? -9.513 -0.461 21.823 1.00 78.38 107 LYS A N 1
ATOM 858 C CA . LYS A 1 107 ? -9.919 -1.879 21.730 1.00 78.38 107 LYS A CA 1
ATOM 859 C C . LYS A 1 107 ? -10.888 -2.220 20.594 1.00 78.38 107 LYS A C 1
ATOM 861 O O . LYS A 1 107 ? -11.099 -3.400 20.348 1.00 78.38 107 LYS A O 1
ATOM 866 N N . LYS A 1 108 ? -11.535 -1.250 19.947 1.00 81.62 108 LYS A N 1
ATOM 867 C CA . LYS A 1 108 ? -12.482 -1.502 18.841 1.00 81.62 108 LYS A CA 1
ATOM 868 C C . LYS A 1 108 ? -12.009 -0.941 17.502 1.00 81.62 108 LYS A C 1
ATOM 870 O O . LYS A 1 108 ? -12.705 -1.132 16.502 1.00 81.62 108 LYS A O 1
ATOM 875 N N . LEU A 1 109 ? -10.828 -0.320 17.472 1.00 86.00 109 LEU A N 1
ATOM 876 C CA . LEU A 1 109 ? -10.287 0.307 16.277 1.00 86.00 109 LEU A CA 1
ATOM 877 C C . LEU A 1 109 ? -9.943 -0.746 15.224 1.00 86.00 109 LEU A C 1
ATOM 879 O O . LEU A 1 109 ? -9.257 -1.728 15.510 1.00 86.00 109 LEU A O 1
ATOM 883 N N . ARG A 1 110 ? -10.435 -0.525 14.004 1.00 89.25 110 ARG A N 1
ATOM 884 C CA . ARG A 1 110 ? -10.213 -1.381 12.833 1.00 89.25 110 ARG A CA 1
ATOM 885 C C . ARG A 1 110 ? -9.445 -0.663 11.734 1.00 89.25 110 ARG A C 1
ATOM 887 O O . ARG A 1 110 ? -8.680 -1.323 11.042 1.00 89.25 110 ARG A O 1
ATOM 894 N N . ALA A 1 111 ? -9.603 0.649 11.597 1.00 90.19 111 ALA A N 1
ATOM 895 C CA . ALA A 1 111 ? -8.862 1.430 10.615 1.00 90.19 111 ALA A CA 1
ATOM 896 C C . ALA A 1 111 ? -8.281 2.703 11.228 1.00 90.19 111 ALA A C 1
ATOM 898 O O . ALA A 1 111 ? -8.981 3.433 11.932 1.00 90.19 111 ALA A O 1
ATOM 899 N N . LEU A 1 112 ? -7.006 2.950 10.945 1.00 89.31 112 LEU A N 1
ATOM 900 C CA . LEU A 1 112 ? -6.289 4.151 11.341 1.00 89.31 112 LEU A CA 1
ATOM 901 C C . LEU A 1 112 ? -5.647 4.779 10.107 1.00 89.31 112 LEU A C 1
ATOM 903 O O . LEU A 1 112 ? -4.893 4.114 9.393 1.00 89.31 112 LEU A O 1
ATOM 907 N N . PHE A 1 113 ? -5.941 6.056 9.895 1.00 88.00 113 PHE A N 1
ATOM 908 C CA . PHE A 1 113 ? -5.379 6.871 8.829 1.00 88.00 113 PHE A CA 1
ATOM 909 C C . PHE A 1 113 ? -4.647 8.060 9.444 1.00 88.00 113 PHE A C 1
ATOM 911 O O . PHE A 1 113 ? -5.244 8.855 10.168 1.00 88.00 113 PHE A O 1
ATOM 918 N N . CYS A 1 114 ? -3.363 8.191 9.152 1.00 88.19 114 CYS A N 1
ATOM 919 C CA . CYS A 1 114 ? -2.528 9.274 9.645 1.00 88.19 114 CYS A CA 1
ATOM 920 C C . CYS A 1 114 ? -1.939 10.027 8.456 1.00 88.19 114 CYS A C 1
ATOM 922 O O . CYS A 1 114 ? -1.066 9.499 7.773 1.00 88.19 114 CYS A O 1
ATOM 924 N N . PHE A 1 115 ? -2.409 11.250 8.229 1.00 86.69 115 PHE A N 1
ATOM 925 C CA . PHE A 1 115 ? -1.839 12.201 7.282 1.00 86.69 115 PHE A CA 1
ATOM 926 C C . PHE A 1 115 ? -1.104 13.263 8.104 1.00 86.69 115 PHE A C 1
ATOM 928 O O . PHE A 1 115 ? -1.723 14.192 8.614 1.00 86.69 115 PHE A O 1
ATOM 935 N N . THR A 1 116 ? 0.194 13.061 8.317 1.00 83.38 116 THR A N 1
ATOM 936 C CA . THR A 1 116 ? 1.003 13.801 9.305 1.00 83.38 116 THR A CA 1
ATOM 937 C C . THR A 1 116 ? 2.286 14.305 8.673 1.00 83.38 116 THR A C 1
ATOM 939 O O . THR A 1 116 ? 2.814 13.666 7.770 1.00 83.38 116 THR A O 1
ATOM 942 N N . ARG A 1 117 ? 2.808 15.446 9.122 1.00 82.44 117 ARG A N 1
ATOM 943 C CA . ARG A 1 117 ? 4.169 15.879 8.751 1.00 82.44 117 ARG A CA 1
ATOM 944 C C . ARG A 1 117 ? 5.216 15.355 9.728 1.00 82.44 117 ARG A C 1
ATOM 946 O O . ARG A 1 117 ? 6.400 15.366 9.397 1.00 82.44 117 ARG A O 1
ATOM 953 N N . ASP A 1 118 ? 4.774 14.882 10.888 1.00 76.06 118 ASP A N 1
ATOM 954 C CA . ASP A 1 118 ? 5.615 14.353 11.949 1.00 76.06 118 ASP A CA 1
ATOM 955 C C . ASP A 1 118 ? 5.730 12.811 11.867 1.00 76.06 118 ASP A C 1
ATOM 957 O O . ASP A 1 118 ? 4.711 12.103 11.921 1.00 76.06 118 ASP A O 1
ATOM 961 N N . PRO A 1 119 ? 6.953 12.255 11.765 1.00 69.31 119 PRO A N 1
ATOM 962 C CA . PRO A 1 119 ? 7.207 10.816 11.780 1.00 69.31 119 PRO A CA 1
ATOM 963 C C . PRO A 1 119 ? 7.085 10.184 13.177 1.00 69.31 119 PRO A C 1
ATOM 965 O O . PRO A 1 119 ? 7.148 8.956 13.295 1.00 69.31 119 PRO A O 1
ATOM 968 N N . CYS A 1 120 ? 6.888 10.966 14.244 1.00 71.69 120 CYS A N 1
ATOM 969 C CA . CYS A 1 120 ? 6.772 10.472 15.620 1.00 71.69 120 CYS A CA 1
ATOM 970 C C . CYS A 1 120 ? 5.607 9.494 15.838 1.00 71.69 120 CYS A C 1
ATOM 972 O O . CYS A 1 120 ? 5.613 8.759 16.833 1.00 71.69 120 CYS A O 1
ATOM 974 N N . ILE A 1 121 ? 4.661 9.392 14.892 1.00 78.81 121 ILE A N 1
ATOM 975 C CA . ILE A 1 121 ? 3.605 8.370 14.886 1.00 78.81 121 ILE A CA 1
ATOM 976 C C . ILE A 1 121 ? 4.167 6.966 15.141 1.00 78.81 121 ILE A C 1
ATOM 978 O O . ILE A 1 121 ? 3.619 6.215 15.944 1.00 78.81 121 ILE A O 1
ATOM 982 N N . PHE A 1 122 ? 5.299 6.609 14.533 1.00 81.62 122 PHE A N 1
ATOM 983 C CA . PHE A 1 122 ? 5.891 5.279 14.682 1.00 81.62 122 PHE A CA 1
ATOM 984 C C . PHE A 1 122 ? 6.386 5.008 16.111 1.00 81.62 122 PHE A C 1
ATOM 986 O O . PHE A 1 122 ? 6.194 3.908 16.641 1.00 81.62 122 PHE A O 1
ATOM 993 N N . SER A 1 123 ? 6.942 6.022 16.774 1.00 80.25 123 SER A N 1
ATOM 994 C CA . SER A 1 123 ? 7.320 5.950 18.187 1.00 80.25 123 SER A CA 1
ATOM 995 C C . SER A 1 123 ? 6.084 5.767 19.071 1.00 80.25 123 SER A C 1
ATOM 997 O O . SER A 1 123 ? 6.053 4.874 19.919 1.00 80.25 123 SER A O 1
ATOM 999 N N . GLN A 1 124 ? 5.018 6.532 18.824 1.00 75.44 124 GLN A N 1
ATOM 1000 C CA . GLN A 1 124 ? 3.775 6.447 19.599 1.00 75.44 124 GLN A CA 1
ATOM 1001 C C . GLN A 1 124 ? 3.017 5.138 19.393 1.00 75.44 124 GLN A C 1
ATOM 1003 O O . GLN A 1 124 ? 2.476 4.579 20.345 1.00 75.44 124 GLN A O 1
ATOM 1008 N N . MET A 1 125 ? 3.035 4.582 18.182 1.00 73.19 125 MET A N 1
ATOM 1009 C CA . MET A 1 125 ? 2.462 3.267 17.896 1.00 73.19 125 MET A CA 1
ATOM 1010 C C . MET A 1 125 ? 3.053 2.155 18.769 1.00 73.19 125 MET A C 1
ATOM 1012 O O . MET A 1 125 ? 2.386 1.149 19.008 1.00 73.19 125 MET A O 1
ATOM 1016 N N . THR A 1 126 ? 4.278 2.326 19.272 1.00 75.19 126 THR A N 1
ATOM 1017 C CA . THR A 1 126 ? 4.894 1.380 20.215 1.00 75.19 126 THR A CA 1
ATOM 1018 C C . THR A 1 126 ? 4.171 1.363 21.567 1.00 75.19 126 THR A C 1
ATOM 1020 O O . THR A 1 126 ? 4.115 0.319 22.217 1.00 75.19 126 THR A O 1
ATOM 1023 N N . LEU A 1 127 ? 3.580 2.493 21.966 1.00 70.81 127 LEU A N 1
ATOM 1024 C CA . LEU A 1 127 ? 2.857 2.677 23.228 1.00 70.81 127 LEU A CA 1
ATOM 1025 C C . LEU A 1 127 ? 1.382 2.252 23.142 1.00 70.81 127 LEU A C 1
ATOM 1027 O O . LEU A 1 127 ? 0.744 2.023 24.169 1.00 70.81 127 LEU A O 1
ATOM 1031 N N . LEU A 1 128 ? 0.839 2.134 21.929 1.00 74.25 128 LEU A N 1
ATOM 1032 C CA . LEU A 1 128 ? -0.574 1.853 21.684 1.00 74.25 128 LEU A CA 1
ATOM 1033 C C . LEU A 1 128 ? -0.848 0.352 21.526 1.00 74.25 128 LEU A C 1
ATOM 1035 O O . LEU A 1 128 ? -0.068 -0.405 20.938 1.00 74.25 128 LEU A O 1
ATOM 1039 N N . ASP A 1 129 ? -2.003 -0.090 22.030 1.00 73.62 129 ASP A N 1
ATOM 1040 C CA . ASP A 1 129 ? -2.456 -1.477 21.885 1.00 73.62 129 ASP A CA 1
ATOM 1041 C C . ASP A 1 129 ? -3.521 -1.625 20.787 1.00 73.62 129 ASP A C 1
ATOM 1043 O O . ASP A 1 129 ? -4.707 -1.343 20.983 1.00 73.62 129 ASP A O 1
ATOM 1047 N N . PHE A 1 130 ? -3.089 -2.104 19.617 1.00 79.81 130 PHE A N 1
ATOM 1048 C CA . PHE A 1 130 ? -3.924 -2.309 18.432 1.00 79.81 130 PHE A CA 1
ATOM 1049 C C . PHE A 1 130 ? -4.280 -3.786 18.228 1.00 79.81 130 PHE A C 1
ATOM 1051 O O . PHE A 1 130 ? -3.725 -4.474 17.370 1.00 79.81 130 PHE A O 1
ATOM 1058 N N . LYS A 1 131 ? -5.241 -4.292 19.006 1.00 80.88 131 LYS A N 1
ATOM 1059 C CA . LYS A 1 131 ? -5.635 -5.711 18.936 1.00 80.88 131 LYS A CA 1
ATOM 1060 C C . LYS A 1 131 ? -6.429 -6.083 17.674 1.00 80.88 131 LYS A C 1
ATOM 1062 O O . LYS A 1 131 ? -6.285 -7.195 17.173 1.00 80.88 131 LYS A O 1
ATOM 1067 N N . PHE A 1 132 ? -7.267 -5.175 17.170 1.00 87.56 132 PHE A N 1
ATOM 1068 C CA . PHE A 1 132 ? -8.222 -5.450 16.081 1.00 87.56 132 PHE A CA 1
ATOM 1069 C C . PHE A 1 132 ? -8.008 -4.595 14.832 1.00 87.56 132 PHE A C 1
ATOM 1071 O O . PHE A 1 132 ? -8.858 -4.600 13.938 1.00 87.56 132 PHE A O 1
ATOM 1078 N N . LEU A 1 133 ? -6.884 -3.882 14.764 1.00 90.81 133 LEU A N 1
ATOM 1079 C CA . LEU A 1 133 ? -6.567 -3.033 13.628 1.00 90.81 133 LEU A CA 1
ATOM 1080 C C . LEU A 1 133 ? -6.377 -3.898 12.376 1.00 90.81 133 LEU A C 1
ATOM 1082 O O . LEU A 1 133 ? -5.615 -4.861 12.387 1.00 90.81 133 LEU A O 1
ATOM 1086 N N . GLN A 1 134 ? -7.119 -3.566 11.324 1.00 93.25 134 GLN A N 1
ATOM 1087 C CA . GLN A 1 134 ? -7.151 -4.238 10.024 1.00 93.25 134 GLN A CA 1
ATOM 1088 C C . GLN A 1 134 ? -6.500 -3.388 8.936 1.00 93.25 134 GLN A C 1
ATOM 1090 O O . GLN A 1 134 ? -5.871 -3.936 8.031 1.00 93.25 134 GLN A O 1
ATOM 1095 N N . VAL A 1 135 ? -6.640 -2.067 9.034 1.00 94.19 135 VAL A N 1
ATOM 1096 C CA . VAL A 1 135 ? -6.111 -1.104 8.072 1.00 94.19 135 VAL A CA 1
ATOM 1097 C C . VAL A 1 135 ? -5.262 -0.081 8.801 1.00 94.19 135 VAL A C 1
ATOM 1099 O O . VAL A 1 135 ? -5.726 0.564 9.741 1.00 94.19 135 VAL A O 1
ATOM 1102 N N . LEU A 1 136 ? -4.027 0.067 8.340 1.00 93.44 136 LEU A N 1
ATOM 1103 C CA . LEU A 1 136 ? -3.124 1.123 8.762 1.00 93.44 136 LEU A CA 1
ATOM 1104 C C . LEU A 1 136 ? -2.631 1.870 7.529 1.00 93.44 136 LEU A C 1
ATOM 1106 O O . LEU A 1 136 ? -2.027 1.270 6.637 1.00 93.44 136 LEU A O 1
ATOM 1110 N N . VAL A 1 137 ? -2.880 3.173 7.503 1.00 92.69 137 VAL A N 1
ATOM 1111 C CA . VAL A 1 137 ? -2.359 4.082 6.486 1.00 92.69 137 VAL A CA 1
ATOM 1112 C C . VAL A 1 137 ? -1.593 5.194 7.181 1.00 92.69 137 VAL A C 1
ATOM 1114 O O . VAL A 1 137 ? -2.151 5.889 8.027 1.00 92.69 137 VAL A O 1
ATOM 1117 N N . VAL A 1 138 ? -0.329 5.361 6.809 1.00 91.69 138 VAL A N 1
ATOM 1118 C CA . VAL A 1 138 ? 0.503 6.494 7.218 1.00 91.69 138 VAL A CA 1
ATOM 1119 C C . VAL A 1 138 ? 1.018 7.165 5.953 1.00 91.69 138 VAL A C 1
ATOM 1121 O O . VAL A 1 138 ? 1.680 6.529 5.133 1.00 91.69 138 VAL A O 1
ATOM 1124 N N . ASP A 1 139 ? 0.681 8.434 5.789 1.00 90.00 139 ASP A N 1
ATOM 1125 C CA . ASP A 1 139 ? 1.104 9.274 4.677 1.00 90.00 139 ASP A CA 1
ATOM 1126 C C . ASP A 1 139 ? 1.816 10.498 5.252 1.00 90.00 139 ASP A C 1
ATOM 1128 O O . ASP A 1 139 ? 1.227 11.271 6.015 1.00 90.00 139 ASP A O 1
ATOM 1132 N N . ILE A 1 140 ? 3.101 10.624 4.920 1.00 87.12 140 ILE A N 1
ATOM 1133 C CA . ILE A 1 140 ? 3.943 11.746 5.329 1.00 87.12 140 ILE A CA 1
ATOM 1134 C C . ILE A 1 140 ? 4.314 12.545 4.080 1.00 87.12 140 ILE A C 1
ATOM 1136 O O . ILE A 1 140 ? 5.019 12.009 3.229 1.00 87.12 140 ILE A O 1
ATOM 1140 N N . PRO A 1 141 ? 3.901 13.816 3.921 1.00 84.19 141 PRO A N 1
ATOM 1141 C CA . PRO A 1 141 ? 4.183 14.598 2.717 1.00 84.19 141 PRO A CA 1
ATOM 1142 C C . PRO A 1 141 ? 5.667 14.567 2.312 1.00 84.19 141 PRO A C 1
ATOM 1144 O O . PRO A 1 141 ? 6.553 14.697 3.151 1.00 84.19 141 PRO A O 1
ATOM 1147 N N . GLN A 1 142 ? 5.949 14.426 1.010 1.00 71.81 142 GLN A N 1
ATOM 1148 C CA . GLN A 1 142 ? 7.292 14.168 0.448 1.00 71.81 142 GLN A CA 1
ATOM 1149 C C . GLN A 1 142 ? 8.314 15.316 0.575 1.00 71.81 142 GLN A C 1
ATOM 1151 O O . GLN A 1 142 ? 9.367 15.254 -0.057 1.00 71.81 142 GLN A O 1
ATOM 1156 N N . ASN A 1 143 ? 8.023 16.358 1.353 1.00 67.12 143 ASN A N 1
ATOM 1157 C CA . ASN A 1 143 ? 8.812 17.589 1.361 1.00 67.12 143 ASN A CA 1
ATOM 1158 C C . ASN A 1 143 ? 10.272 17.345 1.773 1.00 67.12 143 ASN A C 1
ATOM 1160 O O . ASN A 1 143 ? 11.162 17.959 1.196 1.00 67.12 143 ASN A O 1
ATOM 1164 N N . GLU A 1 144 ? 10.525 16.403 2.687 1.00 65.75 144 GLU A N 1
ATOM 1165 C CA . GLU A 1 144 ? 11.868 15.951 3.054 1.00 65.75 144 GLU A CA 1
ATOM 1166 C C . GLU A 1 144 ? 11.848 14.446 3.348 1.00 65.75 144 GLU A C 1
ATOM 1168 O O . GLU A 1 144 ? 10.901 13.931 3.946 1.00 65.75 144 GLU A O 1
ATOM 1173 N N . LYS A 1 145 ? 12.884 13.716 2.914 1.00 72.75 145 LYS A N 1
ATOM 1174 C CA . LYS A 1 145 ? 13.024 12.298 3.265 1.00 72.75 145 LYS A CA 1
ATOM 1175 C C . LYS A 1 145 ? 13.488 12.194 4.707 1.00 72.75 145 LYS A C 1
ATOM 1177 O O . LYS A 1 145 ? 14.579 12.646 5.038 1.00 72.75 145 LYS A O 1
ATOM 1182 N N . GLN A 1 146 ? 12.699 11.529 5.528 1.00 77.31 146 GLN A N 1
ATOM 1183 C CA . GLN A 1 146 ? 12.990 11.311 6.931 1.00 77.31 146 GLN A CA 1
ATOM 1184 C C . GLN A 1 146 ? 13.221 9.825 7.160 1.00 77.31 146 GLN A C 1
ATOM 1186 O O . GLN A 1 146 ? 12.396 8.992 6.779 1.00 77.31 146 GLN A O 1
ATOM 1191 N N . HIS A 1 147 ? 14.365 9.502 7.761 1.00 82.75 147 HIS A N 1
ATOM 1192 C CA . HIS A 1 147 ? 14.668 8.134 8.149 1.00 82.75 147 HIS A CA 1
ATOM 1193 C C . HIS A 1 147 ? 13.910 7.788 9.424 1.00 82.75 147 HIS A C 1
ATOM 1195 O O . HIS A 1 147 ? 14.126 8.409 10.466 1.00 82.75 147 HIS A O 1
ATOM 1201 N N . VAL A 1 148 ? 13.036 6.791 9.344 1.00 84.31 148 VAL A N 1
ATOM 1202 C CA . VAL A 1 148 ? 12.156 6.398 10.437 1.00 84.31 148 VAL A CA 1
ATOM 1203 C C . VAL A 1 148 ? 12.301 4.918 10.741 1.00 84.31 148 VAL A C 1
ATOM 1205 O O . VAL A 1 148 ? 12.269 4.063 9.856 1.00 84.31 148 VAL A O 1
ATOM 1208 N N . THR A 1 149 ? 12.403 4.612 12.030 1.00 86.75 149 THR A N 1
ATOM 1209 C CA . THR A 1 149 ? 12.386 3.237 12.521 1.00 86.75 149 THR A CA 1
ATOM 1210 C C . THR A 1 149 ? 10.944 2.784 12.695 1.00 86.75 149 THR A C 1
ATOM 1212 O O . THR A 1 149 ? 10.247 3.200 13.621 1.00 86.75 149 THR A O 1
ATOM 1215 N N . ILE A 1 150 ? 10.492 1.906 11.805 1.00 88.56 150 ILE A N 1
ATOM 1216 C CA . ILE A 1 150 ? 9.156 1.320 11.876 1.00 88.56 150 ILE A CA 1
ATOM 1217 C C . ILE A 1 150 ? 9.126 0.282 13.019 1.00 88.56 150 ILE A C 1
ATOM 1219 O O . ILE A 1 150 ? 9.980 -0.607 13.072 1.00 88.56 150 ILE A O 1
ATOM 1223 N N . PRO A 1 151 ? 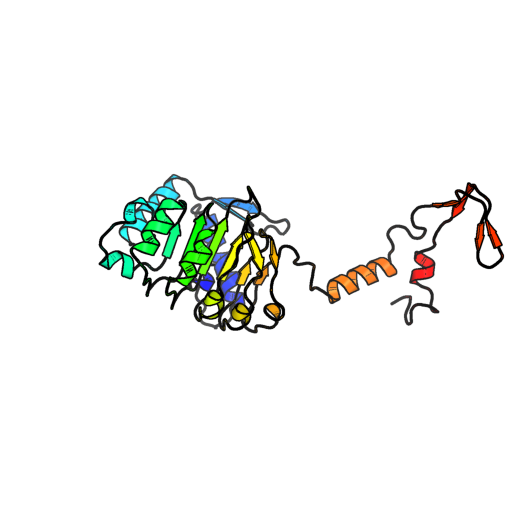8.156 0.342 13.950 1.00 88.00 151 PRO A N 1
ATOM 1224 C CA . PRO A 1 151 ? 8.195 -0.454 15.166 1.00 88.00 151 PRO A CA 1
ATOM 1225 C C . PRO A 1 151 ? 7.915 -1.934 14.889 1.00 88.00 151 PRO A C 1
ATOM 1227 O O . PRO A 1 151 ? 6.920 -2.299 14.255 1.00 88.00 151 PRO A O 1
ATOM 1230 N N . ASN A 1 152 ? 8.711 -2.812 15.510 1.00 87.38 152 ASN A N 1
ATOM 1231 C CA . ASN A 1 152 ? 8.524 -4.270 15.474 1.00 87.38 152 ASN A CA 1
ATOM 1232 C C . ASN A 1 152 ? 7.124 -4.725 15.926 1.00 87.38 152 ASN A C 1
ATOM 1234 O O . ASN A 1 152 ? 6.693 -5.828 15.578 1.00 87.38 152 ASN A O 1
ATOM 1238 N N . LYS A 1 153 ? 6.406 -3.871 16.670 1.00 85.31 153 LYS A N 1
ATOM 1239 C CA . LYS A 1 153 ? 5.017 -4.063 17.101 1.00 85.31 153 LYS A CA 1
ATOM 1240 C C . LYS A 1 153 ? 4.062 -4.331 15.931 1.00 85.31 153 LYS A C 1
ATOM 1242 O O . LYS A 1 153 ? 3.092 -5.058 16.141 1.00 85.31 153 LYS A O 1
ATOM 1247 N N . LEU A 1 154 ? 4.344 -3.833 14.719 1.00 84.56 154 LEU A N 1
ATOM 1248 C CA . LEU A 1 154 ? 3.555 -4.148 13.517 1.00 84.56 154 LEU A CA 1
ATOM 1249 C C . LEU A 1 154 ? 3.405 -5.661 13.302 1.00 84.56 154 LEU A C 1
ATOM 1251 O O . LEU A 1 154 ? 2.315 -6.135 12.994 1.00 84.56 154 LEU A O 1
ATOM 1255 N N . GLY A 1 155 ? 4.462 -6.436 13.561 1.00 81.75 155 GLY A N 1
ATOM 1256 C CA . GLY A 1 155 ? 4.435 -7.896 13.438 1.00 81.75 155 GLY A CA 1
ATOM 1257 C C . GLY A 1 155 ? 3.514 -8.617 14.427 1.00 81.75 155 GLY A C 1
ATOM 1258 O O . GLY A 1 155 ? 3.170 -9.777 14.215 1.00 81.75 155 GLY A O 1
ATOM 1259 N N . ASN A 1 156 ? 3.079 -7.937 15.492 1.00 82.44 156 ASN A N 1
ATOM 1260 C CA . ASN A 1 156 ? 2.165 -8.490 16.494 1.00 82.44 156 ASN A CA 1
ATOM 1261 C C . ASN A 1 156 ? 0.688 -8.199 16.166 1.00 82.44 156 ASN A C 1
ATOM 1263 O O . ASN A 1 156 ? -0.208 -8.675 16.868 1.00 82.44 156 ASN A O 1
ATOM 1267 N N . MET A 1 157 ? 0.409 -7.428 15.111 1.00 86.06 157 MET A N 1
ATOM 1268 C CA . MET A 1 157 ? -0.948 -7.039 14.726 1.00 86.06 157 MET A CA 1
ATOM 1269 C C . MET A 1 157 ? -1.639 -8.167 13.958 1.00 86.06 157 MET A C 1
ATOM 1271 O O . MET A 1 157 ? -1.762 -8.140 12.740 1.00 86.06 157 MET A O 1
ATOM 1275 N N . SER A 1 158 ? -2.121 -9.175 14.685 1.00 85.12 158 SER A N 1
ATOM 1276 C CA . SER A 1 158 ? -2.733 -10.380 14.099 1.00 85.12 158 SER A CA 1
ATOM 1277 C C . SER A 1 158 ? -3.920 -10.119 13.159 1.00 85.12 158 SER A C 1
ATOM 1279 O O . SER A 1 158 ? -4.183 -10.937 12.281 1.00 85.12 158 SER A O 1
ATOM 1281 N N . CYS A 1 159 ? -4.632 -9.001 13.327 1.00 90.12 159 CYS A N 1
ATOM 1282 C CA . CYS A 1 159 ? -5.782 -8.639 12.498 1.00 90.12 159 CYS A CA 1
ATOM 1283 C C . CYS A 1 159 ? -5.429 -7.778 11.280 1.00 90.12 159 CYS A C 1
ATOM 1285 O O . CYS A 1 159 ? -6.325 -7.548 10.465 1.00 90.12 159 CYS A O 1
ATOM 1287 N N . LEU A 1 160 ? -4.183 -7.307 11.155 1.00 92.06 160 LEU A N 1
ATOM 1288 C CA . LEU A 1 160 ? -3.783 -6.371 10.109 1.00 92.06 160 LEU A CA 1
ATOM 1289 C C . LEU A 1 160 ? -3.839 -7.055 8.739 1.00 92.06 160 LEU A C 1
ATOM 1291 O O . LEU A 1 160 ? -3.292 -8.141 8.556 1.00 92.06 160 LEU A O 1
ATOM 1295 N N . ARG A 1 161 ? -4.522 -6.409 7.791 1.00 92.88 161 ARG A N 1
ATOM 1296 C CA . ARG A 1 161 ? -4.732 -6.889 6.416 1.00 92.88 161 ARG A CA 1
ATOM 1297 C C . ARG A 1 161 ? -4.192 -5.937 5.366 1.00 92.88 161 ARG A C 1
ATOM 1299 O O . ARG A 1 161 ? -3.754 -6.389 4.316 1.00 92.88 161 ARG A O 1
ATOM 1306 N N . TYR A 1 162 ? -4.222 -4.639 5.642 1.00 94.19 162 TYR A N 1
ATOM 1307 C CA . TYR A 1 162 ? -3.774 -3.604 4.720 1.00 94.19 162 TYR A CA 1
ATOM 1308 C C . TYR A 1 162 ? -2.825 -2.655 5.441 1.00 94.19 162 TYR A C 1
ATOM 1310 O O . TYR A 1 162 ? -3.213 -2.008 6.417 1.00 94.19 162 TYR A O 1
ATOM 1318 N N . LEU A 1 163 ? -1.598 -2.573 4.942 1.00 93.88 163 LEU A N 1
ATOM 1319 C CA . LEU A 1 163 ? -0.579 -1.639 5.390 1.00 93.88 163 LEU A CA 1
ATOM 1320 C C . LEU A 1 163 ? -0.203 -0.735 4.222 1.00 93.88 163 LEU A C 1
ATOM 1322 O O . LEU A 1 163 ? 0.216 -1.227 3.177 1.00 93.88 163 LEU A O 1
ATOM 1326 N N . ARG A 1 164 ? -0.318 0.578 4.406 1.00 93.75 164 ARG A N 1
ATOM 1327 C CA . ARG A 1 164 ? 0.151 1.562 3.433 1.00 93.75 164 ARG A CA 1
ATOM 1328 C C . ARG A 1 164 ? 1.023 2.597 4.113 1.00 93.75 164 ARG A C 1
ATOM 1330 O O . ARG A 1 164 ? 0.573 3.239 5.057 1.00 93.75 164 ARG A O 1
ATOM 1337 N N . LEU A 1 165 ? 2.248 2.742 3.623 1.00 92.00 165 LEU A N 1
ATOM 1338 C CA . LEU A 1 165 ? 3.230 3.698 4.122 1.00 92.00 165 LEU A CA 1
ATOM 1339 C C . LEU A 1 165 ? 3.742 4.511 2.932 1.00 92.00 165 LEU A C 1
ATOM 1341 O O . LEU A 1 165 ? 4.502 4.007 2.101 1.00 92.00 165 LEU A O 1
ATOM 1345 N N . GLU A 1 166 ? 3.302 5.760 2.826 1.00 89.69 166 GLU A N 1
ATOM 1346 C CA . GLU A 1 166 ? 3.598 6.623 1.683 1.00 89.69 166 GLU A CA 1
ATOM 1347 C C . GLU A 1 166 ? 4.323 7.908 2.068 1.00 89.69 166 GLU A C 1
ATOM 1349 O O . GLU A 1 166 ? 4.230 8.402 3.190 1.00 89.69 166 GLU A O 1
ATOM 1354 N N . GLY A 1 167 ? 5.040 8.448 1.080 1.00 86.25 167 GLY A N 1
ATOM 1355 C CA . GLY A 1 167 ? 5.593 9.787 1.117 1.00 86.25 167 GLY A CA 1
ATOM 1356 C C . GLY A 1 167 ? 7.047 9.847 1.591 1.00 86.25 167 GLY A C 1
ATOM 1357 O O . GLY A 1 167 ? 7.869 9.042 1.156 1.00 86.25 167 GLY A O 1
ATOM 1358 N N . GLY A 1 168 ? 7.391 10.825 2.430 1.00 84.50 168 GLY A N 1
ATOM 1359 C CA . GLY A 1 168 ? 8.752 11.130 2.899 1.00 84.50 168 GLY A CA 1
ATOM 1360 C C . GLY A 1 168 ? 9.395 10.071 3.803 1.00 84.50 168 GLY A C 1
ATOM 1361 O O . GLY A 1 168 ? 10.435 10.331 4.393 1.00 84.50 168 GLY A O 1
ATOM 1362 N N . ILE A 1 169 ? 8.811 8.880 3.919 1.00 86.69 169 ILE A N 1
ATOM 1363 C CA . ILE A 1 169 ? 9.257 7.818 4.825 1.00 86.69 169 ILE A CA 1
ATOM 1364 C C . ILE A 1 169 ? 10.413 7.046 4.187 1.00 86.69 169 ILE A C 1
ATOM 1366 O O . ILE A 1 169 ? 10.260 6.481 3.099 1.00 86.69 169 ILE A O 1
ATOM 1370 N N . SER A 1 170 ? 11.560 6.986 4.860 1.00 87.31 170 SER A N 1
ATOM 1371 C CA . SER A 1 170 ? 12.676 6.108 4.499 1.00 87.31 170 SER A CA 1
ATOM 1372 C C . SER A 1 170 ? 13.063 5.203 5.666 1.00 87.31 170 SER A C 1
ATOM 1374 O O . SER A 1 170 ? 12.927 5.586 6.822 1.00 87.31 170 SER A O 1
ATOM 1376 N N . GLY A 1 171 ? 13.505 3.981 5.376 1.00 87.50 171 GLY A N 1
ATOM 1377 C CA . GLY A 1 171 ? 13.887 3.014 6.407 1.00 87.50 171 GLY A CA 1
ATOM 1378 C C . GLY A 1 171 ? 13.638 1.578 5.971 1.00 87.50 171 GLY A C 1
ATOM 1379 O O . GLY A 1 171 ? 13.520 1.287 4.781 1.00 87.50 171 GLY A O 1
ATOM 1380 N N . GLU A 1 172 ? 13.526 0.678 6.941 1.00 89.56 172 GLU A N 1
ATOM 1381 C CA . GLU A 1 172 ? 13.278 -0.743 6.701 1.00 89.56 172 GLU A CA 1
ATOM 1382 C C . GLU A 1 172 ? 11.986 -1.179 7.387 1.00 89.56 172 GLU A C 1
ATOM 1384 O O . GLU A 1 172 ? 11.692 -0.794 8.523 1.00 89.56 172 GLU A O 1
ATOM 1389 N N . LEU A 1 173 ? 11.199 -1.996 6.692 1.00 90.12 173 LEU A N 1
ATOM 1390 C CA . LEU A 1 173 ? 10.040 -2.633 7.294 1.00 90.12 173 LEU A CA 1
ATOM 1391 C C . LEU A 1 173 ? 10.531 -3.759 8.227 1.00 90.12 173 LEU A C 1
ATOM 1393 O O . LEU A 1 173 ? 11.403 -4.537 7.840 1.00 90.12 173 LEU A O 1
ATOM 1397 N N . PRO A 1 174 ? 10.003 -3.883 9.457 1.00 91.00 174 PRO A N 1
ATOM 1398 C CA . PRO A 1 174 ? 10.539 -4.825 10.428 1.00 91.00 174 PRO A CA 1
ATOM 1399 C C . PRO A 1 174 ? 10.314 -6.272 9.980 1.00 91.00 174 PRO A C 1
ATOM 1401 O O . PRO A 1 174 ? 9.211 -6.631 9.572 1.00 91.00 174 PRO A O 1
ATOM 1404 N N . ASN A 1 175 ? 11.310 -7.144 10.173 1.00 88.25 175 ASN A N 1
ATOM 1405 C CA . ASN A 1 175 ? 11.220 -8.584 9.860 1.00 88.25 175 ASN A CA 1
ATOM 1406 C C . ASN A 1 175 ? 10.022 -9.284 10.527 1.00 88.25 175 ASN A C 1
ATOM 1408 O O . ASN A 1 175 ? 9.537 -10.312 10.057 1.00 88.25 175 ASN A O 1
ATOM 1412 N N . SER A 1 176 ? 9.513 -8.732 11.634 1.00 88.81 176 SER A N 1
ATOM 1413 C CA . SER A 1 176 ? 8.323 -9.246 12.309 1.00 88.81 176 SER A CA 1
ATOM 1414 C C . SER A 1 176 ? 7.059 -9.173 11.444 1.00 88.81 176 SER A C 1
ATOM 1416 O O . SER A 1 176 ? 6.134 -9.945 11.691 1.00 88.81 176 SER A O 1
ATOM 1418 N N . ILE A 1 177 ? 7.017 -8.320 10.414 1.00 87.44 177 ILE A N 1
ATOM 1419 C CA . ILE A 1 177 ? 5.871 -8.189 9.506 1.00 87.44 177 ILE A CA 1
ATOM 1420 C C . ILE A 1 177 ? 5.557 -9.498 8.766 1.00 87.44 177 ILE A C 1
ATOM 1422 O O . ILE A 1 177 ? 4.393 -9.802 8.524 1.00 87.44 177 ILE A O 1
ATOM 1426 N N . VAL A 1 178 ? 6.576 -10.327 8.506 1.00 86.25 178 VAL A N 1
ATOM 1427 C CA . VAL A 1 178 ? 6.434 -11.649 7.871 1.00 86.25 178 VAL A CA 1
ATOM 1428 C C . VAL A 1 178 ? 5.555 -12.585 8.718 1.00 86.25 178 VAL A C 1
ATOM 1430 O O . VAL A 1 178 ? 4.918 -13.499 8.201 1.00 86.25 178 VAL A O 1
ATOM 1433 N N . LYS A 1 179 ? 5.460 -12.343 10.035 1.00 85.50 179 LYS A N 1
ATOM 1434 C CA . LYS A 1 179 ? 4.657 -13.147 10.972 1.00 85.50 179 LYS A CA 1
ATOM 1435 C C . LYS A 1 179 ? 3.163 -12.802 10.946 1.00 85.50 179 LYS A C 1
ATOM 1437 O O . LYS A 1 179 ? 2.365 -13.522 11.554 1.00 85.50 179 LYS A O 1
ATOM 1442 N N . VAL A 1 180 ? 2.761 -11.714 10.283 1.00 86.94 180 VAL A N 1
ATOM 1443 C CA . VAL A 1 180 ? 1.367 -11.256 10.270 1.00 86.94 180 VAL A CA 1
ATOM 1444 C C . VAL A 1 180 ? 0.522 -12.166 9.374 1.00 86.94 180 VAL A C 1
ATOM 1446 O O . VAL A 1 180 ? 0.518 -12.064 8.153 1.00 86.94 180 VAL A O 1
ATOM 1449 N N . LYS A 1 181 ? -0.249 -13.058 10.004 1.00 83.75 181 LYS A N 1
ATOM 1450 C CA . LYS A 1 181 ? -0.978 -14.159 9.341 1.00 83.75 181 LYS A CA 1
ATOM 1451 C C . LYS A 1 181 ? -2.071 -13.740 8.354 1.00 83.75 181 LYS A C 1
ATOM 1453 O O . LYS A 1 181 ? -2.549 -14.577 7.590 1.00 83.75 181 LYS A O 1
ATOM 1458 N N . HIS A 1 182 ? -2.538 -12.498 8.421 1.00 88.38 182 HIS A N 1
ATOM 1459 C CA . HIS A 1 182 ? -3.671 -12.015 7.630 1.00 88.38 182 HIS A CA 1
ATOM 1460 C C . HIS A 1 182 ? -3.322 -10.815 6.754 1.00 88.38 182 HIS A C 1
ATOM 1462 O O . HIS A 1 182 ? -4.232 -10.213 6.192 1.00 88.38 182 HIS A O 1
ATOM 1468 N N . LEU A 1 183 ? -2.035 -10.485 6.620 1.00 89.81 183 LEU A N 1
ATOM 1469 C CA . LEU A 1 183 ? -1.598 -9.373 5.792 1.00 89.81 183 LEU A CA 1
ATOM 1470 C C . LEU A 1 183 ? -1.831 -9.713 4.316 1.00 89.81 183 LEU A C 1
ATOM 1472 O O . LEU A 1 183 ? -1.285 -10.682 3.803 1.00 89.81 183 LEU A O 1
ATOM 1476 N N . GLU A 1 184 ? -2.684 -8.935 3.655 1.00 89.75 184 GLU A N 1
ATOM 1477 C CA . GLU A 1 184 ? -3.122 -9.151 2.271 1.00 89.75 184 GLU A CA 1
ATOM 1478 C C . GLU A 1 184 ? -2.517 -8.109 1.326 1.00 89.75 184 GLU A C 1
ATOM 1480 O O . GLU A 1 184 ? -2.261 -8.399 0.156 1.00 89.75 184 GLU A O 1
ATOM 1485 N N . THR A 1 185 ? -2.285 -6.891 1.821 1.00 91.50 185 THR A N 1
ATOM 1486 C CA . THR A 1 185 ? -1.729 -5.787 1.039 1.00 91.50 185 THR A CA 1
ATOM 1487 C C . THR A 1 185 ? -0.677 -5.017 1.821 1.00 91.50 185 THR A C 1
ATOM 1489 O O . THR A 1 185 ? -0.931 -4.582 2.947 1.00 91.50 185 THR A O 1
ATOM 1492 N N . VAL A 1 186 ? 0.471 -4.805 1.185 1.00 92.00 186 VAL A N 1
ATOM 1493 C CA . VAL A 1 186 ? 1.526 -3.889 1.617 1.00 92.00 186 VAL A CA 1
ATOM 1494 C C . VAL A 1 186 ? 1.792 -2.924 0.469 1.00 92.00 186 VAL A C 1
ATOM 1496 O O . VAL A 1 186 ? 2.222 -3.347 -0.600 1.00 92.00 186 VAL A O 1
ATOM 1499 N N . ASP A 1 187 ? 1.520 -1.639 0.682 1.00 91.38 187 ASP A N 1
ATOM 1500 C CA . ASP A 1 187 ? 1.736 -0.580 -0.305 1.00 91.38 187 ASP A CA 1
ATOM 1501 C C . ASP A 1 187 ? 2.762 0.430 0.213 1.00 91.38 187 ASP A C 1
ATOM 1503 O O . ASP A 1 187 ? 2.495 1.202 1.137 1.00 91.38 187 ASP A O 1
ATOM 1507 N N . VAL A 1 188 ? 3.950 0.397 -0.383 1.00 90.94 188 VAL A N 1
ATOM 1508 C CA . VAL A 1 188 ? 5.079 1.291 -0.092 1.00 90.94 188 VAL A CA 1
ATOM 1509 C C . VAL A 1 188 ? 5.591 1.989 -1.360 1.00 90.94 188 VAL A C 1
ATOM 1511 O O . VAL A 1 188 ? 6.661 2.593 -1.363 1.00 90.94 188 VAL A O 1
ATOM 1514 N N . ARG A 1 189 ? 4.812 1.978 -2.455 1.00 86.75 189 ARG A N 1
ATOM 1515 C CA . ARG A 1 189 ? 5.227 2.497 -3.778 1.00 86.75 189 ARG A CA 1
ATOM 1516 C C . ARG A 1 189 ? 5.762 3.921 -3.762 1.00 86.75 189 ARG A C 1
ATOM 1518 O O . ARG A 1 189 ? 6.649 4.273 -4.536 1.00 86.75 189 ARG A O 1
ATOM 1525 N N . LYS A 1 190 ? 5.184 4.768 -2.911 1.00 86.62 190 LYS A N 1
ATOM 1526 C CA . LYS A 1 190 ? 5.519 6.195 -2.826 1.00 86.62 190 LYS A CA 1
ATOM 1527 C C . LYS A 1 190 ? 6.453 6.537 -1.669 1.00 86.62 190 LYS A C 1
ATOM 1529 O O . LYS A 1 190 ? 6.566 7.719 -1.353 1.00 86.62 190 LYS A O 1
ATOM 1534 N N . SER A 1 191 ? 7.110 5.555 -1.055 1.00 87.25 191 SER A N 1
ATOM 1535 C CA . SER A 1 191 ? 8.092 5.743 0.021 1.00 87.25 191 SER A CA 1
ATOM 1536 C C . SER A 1 191 ? 9.462 5.158 -0.358 1.00 87.25 191 SER A C 1
ATOM 1538 O O . SER A 1 191 ? 9.675 4.704 -1.486 1.00 87.25 191 SER A O 1
ATOM 1540 N N . CYS A 1 192 ? 10.454 5.303 0.517 1.00 87.25 192 CYS A N 1
ATOM 1541 C CA . CYS A 1 192 ? 11.802 4.743 0.376 1.00 87.25 192 CYS A CA 1
ATOM 1542 C C . CYS A 1 192 ? 12.026 3.649 1.433 1.00 87.25 192 CYS A C 1
ATOM 1544 O O . CYS A 1 192 ? 13.036 3.664 2.137 1.00 87.25 192 CYS A O 1
ATOM 1546 N N . ILE A 1 193 ? 11.049 2.752 1.584 1.00 88.19 193 ILE A N 1
ATOM 1547 C CA . ILE A 1 193 ? 11.086 1.663 2.561 1.00 88.19 193 ILE A CA 1
ATOM 1548 C C . ILE A 1 193 ? 11.633 0.400 1.900 1.00 88.19 193 ILE A C 1
ATOM 1550 O O . ILE A 1 193 ? 11.128 -0.033 0.869 1.00 88.19 193 ILE A O 1
ATOM 1554 N N . MET A 1 194 ? 12.632 -0.218 2.522 1.00 86.88 194 MET A N 1
ATOM 1555 C CA . MET A 1 194 ? 13.120 -1.535 2.125 1.00 86.88 194 MET A CA 1
ATOM 1556 C C . MET A 1 194 ? 12.226 -2.627 2.717 1.00 86.88 194 MET A C 1
ATOM 1558 O O . MET A 1 194 ? 11.925 -2.629 3.914 1.00 86.88 194 MET A O 1
ATOM 1562 N N . ILE A 1 195 ? 11.799 -3.560 1.867 1.00 87.69 195 ILE A N 1
ATOM 1563 C CA . ILE A 1 195 ? 10.947 -4.688 2.251 1.00 87.69 195 ILE A CA 1
ATOM 1564 C C . ILE A 1 195 ? 11.843 -5.880 2.618 1.00 87.69 195 ILE A C 1
ATOM 1566 O O . ILE A 1 195 ? 12.702 -6.249 1.812 1.00 87.69 195 ILE A O 1
ATOM 1570 N N . PRO A 1 196 ? 11.670 -6.501 3.798 1.00 86.69 196 PRO A N 1
ATOM 1571 C CA . PRO A 1 196 ? 12.512 -7.607 4.219 1.00 86.69 196 PRO A CA 1
ATOM 1572 C C . PRO A 1 196 ? 12.272 -8.862 3.382 1.00 86.69 196 PRO A C 1
ATOM 1574 O O . PRO A 1 196 ? 11.177 -9.097 2.855 1.00 86.69 196 PRO A O 1
ATOM 1577 N N . SER A 1 197 ? 13.305 -9.700 3.296 1.00 79.19 197 SER A N 1
ATOM 1578 C CA . SER A 1 197 ? 13.209 -10.977 2.604 1.00 79.19 197 SER A CA 1
ATOM 1579 C C . SER A 1 197 ? 12.203 -11.905 3.283 1.00 79.19 197 SER A C 1
ATOM 1581 O O . SER A 1 197 ? 12.135 -12.002 4.507 1.00 79.19 197 SER A O 1
ATOM 1583 N N . GLY A 1 198 ? 11.353 -12.545 2.479 1.00 78.94 198 GLY A N 1
ATOM 1584 C CA . GLY A 1 198 ? 10.300 -13.445 2.959 1.00 78.94 198 GLY A CA 1
ATOM 1585 C C . GLY A 1 198 ? 8.916 -12.809 3.135 1.00 78.94 198 GLY A C 1
ATOM 1586 O O . GLY A 1 198 ? 7.944 -13.543 3.297 1.00 78.94 198 GLY A O 1
ATOM 1587 N N . VAL A 1 199 ? 8.758 -11.480 3.017 1.00 80.94 199 VAL A N 1
ATOM 1588 C CA . VAL A 1 199 ? 7.409 -10.863 2.974 1.00 80.94 199 VAL A CA 1
ATOM 1589 C C . VAL A 1 199 ? 6.601 -11.429 1.807 1.00 80.94 199 VAL A C 1
ATOM 1591 O O . VAL A 1 199 ? 5.437 -11.785 1.978 1.00 80.94 199 VAL A O 1
ATOM 1594 N N . TRP A 1 200 ? 7.243 -11.606 0.652 1.00 74.50 200 TRP A N 1
ATOM 1595 C CA . TRP A 1 200 ? 6.652 -12.221 -0.539 1.00 74.50 200 TRP A CA 1
ATOM 1596 C C . TRP A 1 200 ? 6.335 -13.718 -0.386 1.00 74.50 200 TRP A C 1
ATOM 1598 O O . TRP A 1 200 ? 5.510 -14.235 -1.130 1.00 74.50 200 TRP A O 1
ATOM 1608 N N . GLU A 1 201 ? 6.951 -14.424 0.567 1.00 73.88 201 GLU A N 1
ATOM 1609 C CA . GLU A 1 201 ? 6.686 -15.853 0.825 1.00 73.88 201 GLU A CA 1
ATOM 1610 C C . GLU A 1 201 ? 5.460 -16.057 1.720 1.00 73.88 201 GLU A C 1
ATOM 1612 O O . GLU A 1 201 ? 4.987 -17.182 1.923 1.00 73.88 201 GLU A O 1
ATOM 1617 N N . SER A 1 202 ? 4.915 -14.969 2.270 1.00 73.19 202 SER A N 1
ATOM 1618 C CA . SER A 1 202 ? 3.726 -15.047 3.096 1.00 73.19 202 SER A CA 1
ATOM 1619 C C . SER A 1 202 ? 2.508 -15.427 2.241 1.00 73.19 202 SER A C 1
ATOM 1621 O O . SER A 1 202 ? 2.007 -14.663 1.422 1.00 73.19 202 SER A O 1
ATOM 1623 N N . LYS A 1 203 ? 1.974 -16.631 2.488 1.00 74.12 203 LYS A N 1
ATOM 1624 C CA . LYS A 1 203 ? 0.775 -17.172 1.820 1.00 74.12 203 LYS A CA 1
ATOM 1625 C C . LYS A 1 203 ? -0.441 -16.225 1.731 1.00 74.12 203 LYS A C 1
ATOM 1627 O O . LYS A 1 203 ? -1.169 -16.339 0.747 1.00 74.12 203 LYS A O 1
ATOM 1632 N N . PRO A 1 204 ? -0.755 -15.364 2.725 1.00 82.44 204 PRO A N 1
ATOM 1633 C CA . PRO A 1 204 ? -1.922 -14.484 2.626 1.00 82.44 204 PRO A CA 1
ATOM 1634 C C . PRO A 1 204 ? -1.699 -13.247 1.743 1.00 82.44 204 PRO A C 1
ATOM 1636 O O . PRO A 1 204 ? -2.690 -12.622 1.356 1.00 82.44 204 PRO A O 1
ATOM 1639 N N . LEU A 1 205 ? -0.448 -12.884 1.445 1.00 84.25 205 LEU A N 1
ATOM 1640 C CA . LEU A 1 205 ? -0.122 -11.649 0.744 1.00 84.25 205 LEU A CA 1
ATOM 1641 C C . LEU A 1 205 ? -0.489 -11.759 -0.735 1.00 84.25 205 LEU A C 1
ATOM 1643 O O . LEU A 1 205 ? -0.200 -12.750 -1.401 1.00 84.25 205 LEU A O 1
ATOM 1647 N N . ARG A 1 206 ? -1.160 -10.725 -1.240 1.00 83.12 206 ARG A N 1
ATOM 1648 C CA . ARG A 1 206 ? -1.659 -10.660 -2.620 1.00 83.12 206 ARG A CA 1
ATOM 1649 C C . ARG A 1 206 ? -1.089 -9.480 -3.370 1.00 83.12 206 ARG A C 1
ATOM 1651 O O . ARG A 1 206 ? -0.678 -9.611 -4.514 1.00 83.12 206 ARG A O 1
ATOM 1658 N N . HIS A 1 207 ? -1.075 -8.340 -2.691 1.00 86.06 207 HIS A N 1
ATOM 1659 C CA . HIS A 1 207 ? -0.670 -7.068 -3.258 1.00 86.06 207 HIS A CA 1
ATOM 1660 C C . HIS A 1 207 ? 0.558 -6.592 -2.500 1.00 86.06 207 HIS A C 1
ATOM 1662 O O . HIS A 1 207 ? 0.452 -6.099 -1.378 1.00 86.06 207 HIS A O 1
ATOM 1668 N N . LEU A 1 208 ? 1.726 -6.795 -3.096 1.00 87.38 208 LEU A N 1
ATOM 1669 C CA . LEU A 1 208 ? 2.960 -6.157 -2.666 1.00 87.38 208 LEU A CA 1
ATOM 1670 C C . LEU A 1 208 ? 3.259 -5.072 -3.686 1.00 87.38 208 LEU A C 1
ATOM 1672 O O . LEU A 1 208 ? 3.570 -5.386 -4.829 1.00 87.38 208 LEU A O 1
ATOM 1676 N N . CYS A 1 209 ? 3.087 -3.821 -3.287 1.00 85.69 209 CYS A N 1
ATOM 1677 C CA . CYS A 1 209 ? 3.300 -2.686 -4.162 1.00 85.69 209 CYS A CA 1
ATOM 1678 C C . CYS A 1 209 ? 4.544 -1.940 -3.677 1.00 85.69 209 CYS A C 1
ATOM 1680 O O . CYS A 1 209 ? 4.496 -1.256 -2.650 1.00 85.69 209 CYS A O 1
ATOM 1682 N N . ASP A 1 210 ? 5.646 -2.075 -4.405 1.00 82.75 210 ASP A N 1
ATOM 1683 C CA . ASP A 1 210 ? 6.930 -1.446 -4.100 1.00 82.75 210 ASP A CA 1
ATOM 1684 C C . ASP A 1 210 ? 7.266 -0.391 -5.165 1.00 82.75 210 ASP A C 1
ATOM 1686 O O . ASP A 1 210 ? 6.806 -0.448 -6.304 1.00 82.75 210 ASP A O 1
ATOM 1690 N N . ARG A 1 211 ? 8.092 0.599 -4.810 1.00 70.94 211 ARG A N 1
ATOM 1691 C CA . ARG A 1 211 ? 8.668 1.550 -5.774 1.00 70.94 211 ARG A CA 1
ATOM 1692 C C . ARG A 1 211 ? 9.352 0.800 -6.917 1.00 70.94 211 ARG A C 1
ATOM 1694 O O . ARG A 1 211 ? 9.338 1.251 -8.059 1.00 70.94 211 ARG A O 1
ATOM 1701 N N . ASP A 1 212 ? 9.938 -0.339 -6.578 1.00 61.88 212 ASP A N 1
ATOM 1702 C CA . ASP A 1 212 ? 10.641 -1.228 -7.474 1.00 61.88 212 ASP A CA 1
ATOM 1703 C C . ASP A 1 212 ? 9.866 -2.531 -7.716 1.00 61.88 212 ASP A C 1
ATOM 1705 O O . ASP A 1 212 ? 10.414 -3.626 -7.582 1.00 61.88 212 ASP A O 1
ATOM 1709 N N . ASP A 1 213 ? 8.617 -2.431 -8.181 1.00 55.41 213 ASP A N 1
ATOM 1710 C CA . ASP A 1 213 ? 7.853 -3.575 -8.722 1.00 55.41 213 ASP A CA 1
ATOM 1711 C C . ASP A 1 213 ? 8.643 -4.361 -9.813 1.00 55.41 213 ASP A C 1
ATOM 1713 O O . ASP A 1 213 ? 8.318 -5.499 -10.145 1.00 55.41 213 ASP A O 1
ATOM 1717 N N . ASN A 1 214 ? 9.748 -3.803 -10.332 1.00 50.41 214 ASN A N 1
ATOM 1718 C CA . ASN A 1 214 ? 10.684 -4.444 -11.260 1.00 50.41 214 ASN A CA 1
ATOM 1719 C C . ASN A 1 214 ? 11.780 -5.311 -10.587 1.00 50.41 214 ASN A C 1
ATOM 1721 O O . ASN A 1 214 ? 12.549 -5.989 -11.271 1.00 50.41 214 ASN A O 1
ATOM 1725 N N . ARG A 1 215 ? 11.946 -5.312 -9.256 1.00 53.88 215 ARG A N 1
ATOM 1726 C CA . ARG A 1 215 ? 13.063 -6.038 -8.615 1.00 53.88 215 ARG A CA 1
ATOM 1727 C C . ARG A 1 215 ? 12.914 -7.558 -8.704 1.00 53.88 215 ARG A C 1
ATOM 1729 O O . ARG A 1 215 ? 13.933 -8.215 -8.919 1.00 53.88 215 ARG A O 1
ATOM 1736 N N . ASN A 1 216 ? 11.693 -8.101 -8.692 1.00 55.03 216 ASN A N 1
ATOM 1737 C CA . ASN A 1 216 ? 11.475 -9.541 -8.501 1.00 55.03 216 ASN A CA 1
ATOM 1738 C C . ASN A 1 216 ? 10.620 -10.247 -9.575 1.00 55.03 216 ASN A C 1
ATOM 1740 O O . ASN A 1 216 ? 9.866 -11.164 -9.265 1.00 55.03 216 ASN A O 1
ATOM 1744 N N . MET A 1 217 ? 10.754 -9.859 -10.849 1.00 65.69 217 MET A N 1
ATOM 1745 C CA . MET A 1 217 ? 10.175 -10.603 -11.980 1.00 65.69 217 MET A CA 1
ATOM 1746 C C . MET A 1 217 ? 11.273 -11.316 -12.791 1.00 65.69 217 MET A C 1
ATOM 1748 O O . MET A 1 217 ? 11.623 -10.851 -13.880 1.00 65.69 217 MET A O 1
ATOM 1752 N N . PRO A 1 218 ? 11.859 -12.421 -12.290 1.00 72.31 218 PRO A N 1
ATOM 1753 C CA . PRO A 1 218 ? 12.971 -13.092 -12.966 1.00 72.31 218 PRO A CA 1
ATOM 1754 C C . PRO A 1 218 ? 12.593 -13.535 -14.383 1.00 72.31 218 PRO A C 1
ATOM 1756 O O . PRO A 1 218 ? 13.367 -13.314 -15.308 1.00 72.31 218 PRO A O 1
ATOM 1759 N N . TYR A 1 219 ? 11.370 -14.038 -14.577 1.00 77.44 219 TYR A N 1
ATOM 1760 C CA . TYR A 1 219 ? 10.867 -14.446 -15.890 1.00 77.44 219 TYR A CA 1
ATOM 1761 C C . TYR A 1 219 ? 10.632 -13.276 -16.846 1.00 77.44 219 TYR A C 1
ATOM 1763 O O . TYR A 1 219 ? 10.944 -13.392 -18.021 1.00 77.44 219 TYR A O 1
ATOM 1771 N N . PHE A 1 220 ? 10.141 -12.130 -16.368 1.00 77.88 220 PHE A N 1
ATOM 1772 C CA . PHE A 1 220 ? 9.972 -10.948 -17.222 1.00 77.88 220 PHE A CA 1
ATOM 1773 C C . PHE A 1 220 ? 11.322 -10.356 -17.628 1.00 77.88 220 PHE A C 1
ATOM 1775 O O . PHE A 1 220 ? 11.526 -10.014 -18.788 1.00 77.88 220 PHE A O 1
ATOM 1782 N N . LYS A 1 221 ? 12.281 -10.302 -16.694 1.00 79.44 221 LYS A N 1
ATOM 1783 C CA . LYS A 1 221 ? 13.665 -9.915 -16.996 1.00 79.44 221 LYS A CA 1
ATOM 1784 C C . LYS A 1 221 ? 14.307 -10.876 -17.990 1.00 79.44 221 LYS A C 1
ATOM 1786 O O . LYS A 1 221 ? 14.991 -10.411 -18.895 1.00 79.44 221 LYS A O 1
ATOM 1791 N N . ALA A 1 222 ? 14.096 -12.181 -17.823 1.00 86.06 222 ALA A N 1
ATOM 1792 C CA . ALA A 1 222 ? 14.557 -13.190 -18.769 1.00 86.06 222 ALA A CA 1
ATOM 1793 C C . ALA A 1 222 ? 13.912 -12.980 -20.145 1.00 86.06 222 ALA A C 1
ATOM 1795 O O . ALA A 1 222 ? 14.636 -12.853 -21.119 1.00 86.06 222 ALA A O 1
ATOM 1796 N N . ALA A 1 223 ? 12.591 -12.797 -20.214 1.00 88.44 223 ALA A N 1
ATOM 1797 C CA . ALA A 1 223 ? 11.870 -12.546 -21.460 1.00 88.44 223 ALA A CA 1
ATOM 1798 C C . ALA A 1 223 ? 12.342 -11.271 -22.177 1.00 88.44 223 ALA A C 1
ATOM 1800 O O . ALA A 1 223 ? 12.536 -11.293 -23.388 1.00 88.44 223 ALA A O 1
ATOM 1801 N N . ILE A 1 224 ? 12.579 -10.169 -21.453 1.00 87.81 224 ILE A N 1
ATOM 1802 C CA . ILE A 1 224 ? 13.145 -8.944 -22.041 1.00 87.81 224 ILE A CA 1
ATOM 1803 C C . ILE A 1 224 ? 14.555 -9.205 -22.572 1.00 87.81 224 ILE A C 1
ATOM 1805 O O . ILE A 1 224 ? 14.859 -8.811 -23.694 1.00 87.81 224 ILE A O 1
ATOM 1809 N N . LYS A 1 225 ? 15.422 -9.847 -21.778 1.00 89.56 225 LYS A N 1
ATOM 1810 C CA . LYS A 1 225 ? 16.792 -10.170 -22.201 1.00 89.56 225 LYS A CA 1
ATOM 1811 C C . LYS A 1 225 ? 16.791 -11.047 -23.450 1.00 89.56 225 LYS A C 1
ATOM 1813 O O . LYS A 1 225 ? 17.543 -10.756 -24.371 1.00 89.56 225 LYS A O 1
ATOM 1818 N N . GLU A 1 226 ? 15.906 -12.035 -23.500 1.00 92.25 226 GLU A N 1
ATOM 1819 C CA . GLU A 1 226 ? 15.765 -12.947 -24.631 1.00 92.25 226 GLU A CA 1
ATOM 1820 C C . GLU A 1 226 ? 15.218 -12.243 -25.870 1.00 92.25 226 GLU A C 1
ATOM 1822 O O . GLU A 1 226 ? 15.760 -12.372 -26.964 1.00 92.25 226 GLU A O 1
ATOM 1827 N N . THR A 1 227 ? 14.222 -11.376 -25.683 1.00 90.56 227 THR A N 1
ATOM 1828 C CA . THR A 1 227 ? 13.700 -10.526 -26.759 1.00 90.56 227 THR A CA 1
ATOM 1829 C C . THR A 1 227 ? 14.796 -9.626 -27.325 1.00 90.56 227 THR A C 1
ATOM 1831 O O . THR A 1 227 ? 14.882 -9.463 -28.534 1.00 90.56 227 THR A O 1
ATOM 1834 N N . LEU A 1 228 ? 15.659 -9.055 -26.480 1.00 89.69 228 LEU A N 1
ATOM 1835 C CA . LEU A 1 228 ? 16.771 -8.206 -26.920 1.00 89.69 228 LEU A CA 1
ATOM 1836 C C . LEU A 1 228 ? 17.924 -8.999 -27.552 1.00 89.69 228 LEU A C 1
ATOM 1838 O O . LEU A 1 228 ? 18.604 -8.453 -28.420 1.00 89.69 228 LEU A O 1
ATOM 1842 N N . ARG A 1 229 ? 18.138 -10.258 -27.143 1.00 92.94 229 ARG A N 1
ATOM 1843 C CA . ARG A 1 229 ? 19.077 -11.190 -27.784 1.00 92.94 229 ARG A CA 1
ATOM 1844 C C . ARG A 1 229 ? 18.616 -11.492 -29.212 1.00 92.94 229 ARG A C 1
ATOM 1846 O O . ARG A 1 229 ? 19.361 -11.270 -30.162 1.00 92.94 229 ARG A O 1
ATOM 1853 N N . LEU A 1 230 ? 17.362 -11.912 -29.381 1.00 88.44 230 LEU A N 1
ATOM 1854 C CA . LEU A 1 230 ? 16.803 -12.250 -30.691 1.00 88.44 230 LEU A CA 1
ATOM 1855 C C . LEU A 1 230 ? 16.572 -11.010 -31.569 1.00 88.44 230 LEU A C 1
ATOM 1857 O O . LEU A 1 230 ? 16.867 -11.036 -32.765 1.00 88.44 230 LEU A O 1
ATOM 1861 N N . TYR A 1 231 ? 16.101 -9.906 -30.996 1.00 89.00 231 TYR A N 1
ATOM 1862 C CA . TYR A 1 231 ? 15.691 -8.703 -31.723 1.00 89.00 231 TYR A CA 1
ATOM 1863 C C . TYR A 1 231 ? 16.386 -7.448 -31.173 1.00 89.00 231 TYR A C 1
ATOM 1865 O O . TYR A 1 231 ? 15.734 -6.574 -30.588 1.00 89.00 231 TYR A O 1
ATOM 1873 N N . PRO A 1 232 ? 17.713 -7.313 -31.354 1.00 86.75 232 PRO A N 1
ATOM 1874 C CA . PRO A 1 232 ? 18.417 -6.110 -30.939 1.00 86.75 232 PRO A CA 1
ATOM 1875 C C . PRO A 1 232 ? 17.900 -4.908 -31.752 1.00 86.75 232 PRO A C 1
ATOM 1877 O O . PRO A 1 232 ? 17.932 -4.955 -32.983 1.00 86.75 232 PRO A O 1
ATOM 1880 N N . PRO A 1 233 ? 17.485 -3.795 -31.112 1.00 86.12 233 PRO A N 1
ATOM 1881 C CA . PRO A 1 233 ? 16.999 -2.606 -31.824 1.00 86.12 233 PRO A CA 1
ATOM 1882 C C . PRO A 1 233 ? 18.006 -2.019 -32.827 1.00 86.12 233 PRO A C 1
ATOM 1884 O O . PRO A 1 233 ? 17.616 -1.344 -33.775 1.00 86.12 233 PRO A O 1
ATOM 1887 N N . GLY A 1 234 ? 19.303 -2.274 -32.616 1.00 87.75 234 GLY A N 1
ATOM 1888 C CA . GLY A 1 234 ? 20.381 -1.946 -33.543 1.00 87.75 234 GLY A CA 1
ATOM 1889 C C . GLY A 1 234 ? 21.297 -3.157 -33.752 1.00 87.75 234 GLY A C 1
ATOM 1890 O O . GLY A 1 234 ? 22.133 -3.408 -32.884 1.00 87.75 234 GLY A O 1
ATOM 1891 N N . PRO A 1 235 ? 21.205 -3.890 -34.877 1.00 85.75 235 PRO A N 1
ATOM 1892 C CA . PRO A 1 235 ? 21.968 -5.127 -35.088 1.00 85.75 235 PRO A CA 1
ATOM 1893 C C . PRO A 1 235 ? 23.493 -4.920 -35.106 1.00 85.75 235 PRO A C 1
ATOM 1895 O O . PRO A 1 235 ? 24.234 -5.820 -34.722 1.00 85.75 235 PRO A O 1
ATOM 1898 N N . LEU A 1 236 ? 23.958 -3.724 -35.489 1.00 90.62 236 LEU A N 1
ATOM 1899 C CA . LEU A 1 236 ? 25.376 -3.324 -35.494 1.00 90.62 236 LEU A CA 1
ATOM 1900 C C . LEU A 1 236 ? 25.754 -2.350 -34.360 1.00 90.62 236 LEU A C 1
ATOM 1902 O O . LEU A 1 236 ? 26.860 -1.799 -34.362 1.00 90.62 236 LEU A O 1
ATOM 1906 N N . LEU A 1 237 ? 24.827 -2.116 -33.418 1.00 89.12 237 LEU A N 1
ATOM 1907 C CA . LEU A 1 237 ? 24.904 -1.079 -32.383 1.00 89.12 237 LEU A CA 1
ATOM 1908 C C . LEU A 1 237 ? 25.294 0.302 -32.956 1.00 89.12 237 LEU A C 1
ATOM 1910 O O . LEU A 1 237 ? 25.168 0.568 -34.152 1.00 89.12 237 LEU A O 1
ATOM 1914 N N . LEU A 1 238 ? 25.706 1.226 -32.087 1.00 90.75 238 LEU A N 1
ATOM 1915 C CA . LEU A 1 238 ? 26.240 2.517 -32.512 1.00 90.75 238 LEU A CA 1
ATOM 1916 C C . LEU A 1 238 ? 27.716 2.367 -32.920 1.00 90.75 238 LEU A C 1
ATOM 1918 O O . LEU A 1 238 ? 28.476 1.739 -32.173 1.00 90.75 238 LEU A O 1
ATOM 1922 N N . PRO A 1 239 ? 28.142 2.962 -34.051 1.00 92.62 239 PRO A N 1
ATOM 1923 C CA . PRO A 1 239 ? 29.535 2.927 -34.479 1.00 92.62 239 PRO A CA 1
ATOM 1924 C C . PRO A 1 239 ? 30.442 3.582 -33.438 1.00 92.62 239 PRO A C 1
ATOM 1926 O O . PRO A 1 239 ? 30.129 4.643 -32.891 1.00 92.62 239 PRO A O 1
ATOM 1929 N N . ARG A 1 240 ? 31.596 2.963 -33.188 1.00 91.81 240 ARG A N 1
ATOM 1930 C CA . ARG A 1 240 ? 32.681 3.550 -32.390 1.00 91.81 240 ARG A CA 1
ATOM 1931 C C . ARG A 1 240 ? 33.874 3.863 -33.279 1.00 91.81 240 ARG A C 1
ATOM 1933 O O . ARG A 1 240 ? 34.015 3.274 -34.341 1.00 91.81 240 ARG A O 1
ATOM 1940 N N . VAL A 1 241 ? 34.730 4.789 -32.860 1.00 93.81 241 VAL A N 1
ATOM 1941 C CA . VAL A 1 241 ? 35.922 5.189 -33.623 1.00 93.81 241 VAL A CA 1
ATOM 1942 C C . VAL A 1 241 ? 37.161 4.969 -32.768 1.00 93.81 241 VAL A C 1
ATOM 1944 O O . VAL A 1 241 ? 37.178 5.362 -31.601 1.00 93.81 241 VAL A O 1
ATOM 1947 N N . SER A 1 242 ? 38.196 4.352 -33.342 1.00 92.94 242 SER A N 1
ATOM 1948 C CA . SER A 1 242 ? 39.474 4.193 -32.650 1.00 92.94 242 SER A CA 1
ATOM 1949 C C . SER A 1 242 ? 40.168 5.544 -32.492 1.00 92.94 242 SER A C 1
ATOM 1951 O O . SER A 1 242 ? 40.450 6.228 -33.478 1.00 92.94 242 SER A O 1
ATOM 1953 N N . MET A 1 243 ? 40.463 5.936 -31.253 1.00 93.50 243 MET A N 1
ATOM 1954 C CA . MET A 1 243 ? 41.094 7.229 -30.955 1.00 93.50 243 MET A CA 1
ATOM 1955 C C . MET A 1 243 ? 42.613 7.204 -31.139 1.00 93.50 243 MET A C 1
ATOM 1957 O O . MET A 1 243 ? 43.222 8.253 -31.363 1.00 93.50 243 MET A O 1
ATOM 1961 N N . GLU A 1 244 ? 43.205 6.013 -31.107 1.00 92.62 244 GLU A N 1
ATOM 1962 C CA . GLU A 1 244 ? 44.637 5.768 -31.232 1.00 92.62 244 GLU A CA 1
ATOM 1963 C C . GLU A 1 244 ? 44.912 4.461 -31.984 1.00 92.62 244 GLU A C 1
ATOM 1965 O O . GLU A 1 244 ? 43.992 3.727 -32.355 1.00 92.62 244 GLU A O 1
ATOM 1970 N N . LYS A 1 245 ? 46.188 4.214 -32.274 1.00 93.25 245 LYS A N 1
ATOM 1971 C CA . LYS A 1 245 ? 46.644 2.980 -32.907 1.00 93.25 245 LYS A CA 1
ATOM 1972 C C . LYS A 1 245 ? 46.702 1.872 -31.853 1.00 93.25 245 LYS A C 1
ATOM 1974 O O . LYS A 1 245 ? 47.313 2.077 -30.808 1.00 93.25 245 LYS A O 1
ATOM 1979 N N . SER A 1 246 ? 46.113 0.714 -32.132 1.00 91.44 246 SER A N 1
ATOM 1980 C CA . SER A 1 246 ? 46.077 -0.421 -31.202 1.00 91.44 246 SER A CA 1
ATOM 1981 C C . SER A 1 246 ? 46.230 -1.757 -31.928 1.00 91.44 246 SER A C 1
ATOM 1983 O O . SER A 1 246 ? 45.982 -1.849 -33.127 1.00 91.44 246 SER A O 1
ATOM 1985 N N . THR A 1 247 ? 46.650 -2.795 -31.204 1.00 93.12 247 THR A N 1
ATOM 1986 C CA . THR A 1 247 ? 46.743 -4.166 -31.728 1.00 93.12 247 THR A CA 1
ATOM 1987 C C . THR A 1 247 ? 45.733 -5.048 -31.000 1.00 93.12 247 THR A C 1
ATOM 1989 O O . THR A 1 247 ? 45.729 -5.072 -29.771 1.00 93.12 247 THR A O 1
ATOM 199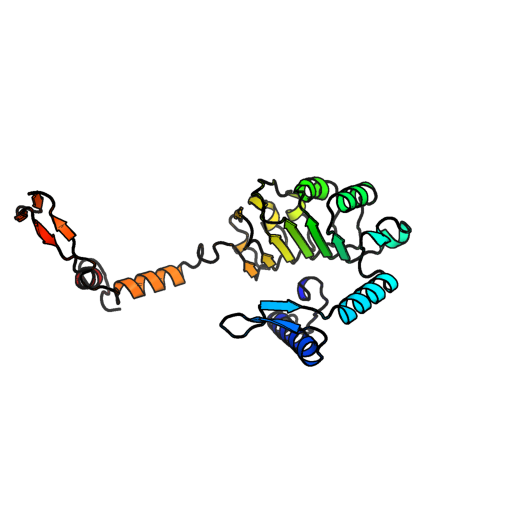2 N N . LEU A 1 248 ? 44.890 -5.770 -31.740 1.00 89.75 248 LEU A N 1
ATOM 1993 C CA . LEU A 1 248 ? 43.876 -6.687 -31.211 1.00 89.75 248 LEU A CA 1
ATOM 1994 C C . LEU A 1 248 ? 44.032 -8.056 -31.881 1.00 89.75 248 LEU A C 1
ATOM 1996 O O . LEU A 1 248 ? 43.970 -8.133 -33.103 1.00 89.75 248 LEU A O 1
ATOM 2000 N N . GLU A 1 249 ? 44.257 -9.119 -31.101 1.00 89.38 249 GLU A N 1
ATOM 2001 C CA . GLU A 1 249 ? 44.438 -10.498 -31.608 1.00 89.38 249 GLU A CA 1
ATOM 2002 C C . GLU A 1 249 ? 45.464 -10.606 -32.762 1.00 89.38 249 GLU A C 1
ATOM 2004 O O . GLU A 1 249 ? 45.291 -11.354 -33.720 1.00 89.38 249 GLU A O 1
ATOM 2009 N N . GLY A 1 250 ? 46.537 -9.806 -32.700 1.00 90.75 250 GLY A N 1
ATOM 2010 C CA . GLY A 1 250 ? 47.586 -9.754 -33.729 1.00 90.75 250 GLY A CA 1
ATOM 2011 C C . GLY A 1 250 ? 47.289 -8.849 -34.934 1.00 90.75 250 GLY A C 1
ATOM 2012 O O . GLY A 1 250 ? 48.172 -8.655 -35.767 1.00 90.75 250 GLY A O 1
ATOM 2013 N N . TYR A 1 251 ? 46.101 -8.242 -35.010 1.00 90.12 251 TYR A N 1
ATOM 2014 C CA . TYR A 1 251 ? 45.719 -7.289 -36.056 1.00 90.12 251 TYR A CA 1
ATOM 2015 C C . TYR A 1 251 ? 45.929 -5.843 -35.613 1.00 90.12 251 TYR A C 1
ATOM 2017 O 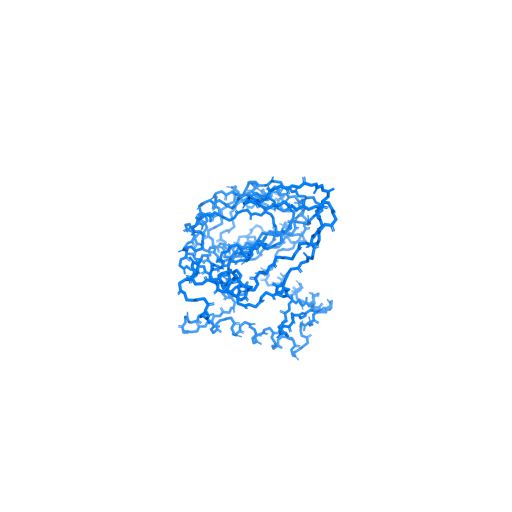O . TYR A 1 251 ? 45.572 -5.457 -34.502 1.00 90.12 251 TYR A O 1
ATOM 2025 N N . GLU A 1 252 ? 46.477 -5.021 -36.504 1.00 93.25 252 GLU A N 1
ATOM 2026 C CA . GLU A 1 252 ? 46.764 -3.614 -36.232 1.00 93.25 252 GLU A CA 1
ATOM 2027 C C . GLU A 1 252 ? 45.589 -2.714 -36.657 1.00 93.25 252 GLU A C 1
ATOM 2029 O O . GLU A 1 252 ? 45.247 -2.620 -37.837 1.00 93.25 252 GLU A O 1
ATOM 2034 N N . ILE A 1 253 ? 44.973 -2.029 -35.693 1.00 94.38 253 ILE A N 1
ATOM 2035 C CA . ILE A 1 253 ? 43.853 -1.103 -35.883 1.00 94.38 253 ILE A CA 1
ATOM 2036 C C . ILE A 1 253 ? 44.397 0.325 -35.870 1.00 94.38 253 ILE A C 1
ATOM 2038 O O . ILE A 1 253 ? 44.956 0.796 -34.878 1.00 94.38 253 ILE A O 1
ATOM 2042 N N . GLN A 1 254 ? 44.218 1.046 -36.976 1.00 95.31 254 GLN A N 1
ATOM 2043 C CA . GLN A 1 254 ? 44.688 2.426 -37.089 1.00 95.31 254 GLN A CA 1
ATOM 2044 C C . GLN A 1 254 ? 43.742 3.406 -36.384 1.00 95.31 254 GLN A C 1
ATOM 2046 O O . GLN A 1 254 ? 42.527 3.193 -36.298 1.00 95.31 254 GLN A O 1
ATOM 2051 N N . ARG A 1 255 ? 44.295 4.539 -35.945 1.00 94.19 255 ARG A N 1
ATOM 2052 C CA . ARG A 1 255 ? 43.509 5.683 -35.469 1.00 94.19 255 ARG A CA 1
ATOM 2053 C C . ARG A 1 255 ? 42.517 6.130 -36.550 1.00 94.19 255 ARG A C 1
ATOM 2055 O O . ARG A 1 255 ? 42.887 6.270 -37.709 1.00 94.19 255 ARG A O 1
ATOM 2062 N N . GLY A 1 256 ? 41.275 6.394 -36.157 1.00 92.56 256 GLY A N 1
ATOM 2063 C CA . GLY A 1 256 ? 40.191 6.795 -37.058 1.00 92.56 256 GLY A CA 1
ATOM 2064 C C . GLY A 1 256 ? 39.397 5.633 -37.660 1.00 92.56 256 GLY A C 1
ATOM 2065 O O . GLY A 1 256 ? 38.400 5.881 -38.332 1.00 92.56 256 GLY A O 1
ATOM 2066 N N . THR A 1 257 ? 39.782 4.378 -37.400 1.00 95.12 257 THR A N 1
ATOM 2067 C CA . THR A 1 257 ? 39.012 3.204 -37.844 1.00 95.12 257 THR A CA 1
ATOM 2068 C C . THR A 1 257 ? 37.637 3.181 -37.176 1.00 95.12 257 THR A C 1
ATOM 2070 O O . THR A 1 257 ? 37.546 3.299 -35.951 1.00 95.12 257 THR A O 1
ATOM 2073 N N . ILE A 1 258 ? 36.574 3.011 -37.969 1.00 94.19 258 ILE A N 1
ATOM 2074 C CA . ILE A 1 258 ? 35.204 2.833 -37.474 1.00 94.19 258 ILE A CA 1
ATOM 2075 C C . ILE A 1 258 ? 34.986 1.355 -37.147 1.00 94.19 258 ILE A C 1
ATOM 2077 O O . ILE A 1 258 ? 35.229 0.483 -37.977 1.00 94.19 258 ILE A O 1
ATOM 2081 N N . VAL A 1 259 ? 34.504 1.082 -35.941 1.00 92.19 259 VAL A N 1
ATOM 2082 C CA . VAL A 1 259 ? 34.221 -0.254 -35.424 1.00 92.19 259 VAL A CA 1
ATOM 2083 C C . VAL A 1 259 ? 32.717 -0.406 -35.250 1.00 92.19 259 VAL A C 1
ATOM 2085 O O . VAL A 1 259 ? 32.078 0.358 -34.519 1.00 92.19 259 VAL A O 1
ATOM 2088 N N . HIS A 1 260 ? 32.168 -1.428 -35.900 1.00 93.12 260 HIS A N 1
ATOM 2089 C CA . HIS A 1 260 ? 30.807 -1.899 -35.686 1.00 93.12 260 HIS A CA 1
ATOM 2090 C C . HIS A 1 260 ? 30.839 -3.180 -34.862 1.00 93.12 260 HIS A C 1
ATOM 2092 O O . HIS A 1 260 ? 31.615 -4.089 -35.150 1.00 93.12 260 HIS A O 1
ATOM 2098 N N . VAL A 1 261 ? 29.974 -3.262 -33.855 1.00 91.88 261 VAL A N 1
ATOM 2099 C CA . VAL A 1 261 ? 29.793 -4.486 -33.074 1.00 91.88 261 VAL A CA 1
ATOM 2100 C C . VAL A 1 261 ? 28.551 -5.174 -33.607 1.00 91.88 261 VAL A C 1
ATOM 2102 O O . VAL A 1 261 ? 27.442 -4.678 -33.416 1.00 91.88 261 VAL A O 1
ATOM 2105 N N . ASN A 1 262 ? 28.732 -6.307 -34.283 1.00 93.12 262 ASN A N 1
ATOM 2106 C CA . ASN A 1 262 ? 27.624 -7.088 -34.820 1.00 93.12 262 ASN A CA 1
ATOM 2107 C C . ASN A 1 262 ? 26.924 -7.873 -33.702 1.00 93.12 262 ASN A C 1
ATOM 2109 O O . ASN A 1 262 ? 27.095 -9.082 -33.560 1.00 93.12 262 ASN A O 1
ATOM 2113 N N . ALA A 1 263 ? 26.154 -7.156 -32.882 1.00 91.94 263 ALA A N 1
ATOM 2114 C CA . ALA A 1 263 ? 25.381 -7.727 -31.788 1.00 91.94 263 ALA A CA 1
ATOM 2115 C C . ALA A 1 263 ? 24.389 -8.786 -32.282 1.00 91.94 263 ALA A C 1
ATOM 2117 O O . ALA A 1 263 ? 24.160 -9.758 -31.574 1.00 91.94 263 ALA A O 1
ATOM 2118 N N . TRP A 1 264 ? 23.846 -8.634 -33.496 1.00 90.88 264 TRP A N 1
ATOM 2119 C CA . TRP A 1 264 ? 22.951 -9.625 -34.096 1.00 90.88 264 TRP A CA 1
ATOM 2120 C C . TRP A 1 264 ? 23.636 -10.977 -34.318 1.00 90.88 264 TRP A C 1
ATOM 2122 O O . TRP A 1 264 ? 23.062 -12.002 -33.960 1.00 90.88 264 TRP A O 1
ATOM 2132 N N . ALA A 1 265 ? 24.862 -10.974 -34.855 1.00 92.50 265 ALA A N 1
ATOM 2133 C CA . ALA A 1 265 ? 25.634 -12.199 -35.061 1.00 92.50 265 ALA A CA 1
ATOM 2134 C C . ALA A 1 265 ? 26.061 -12.829 -33.728 1.00 92.50 265 ALA A C 1
ATOM 2136 O O . ALA A 1 265 ? 25.841 -14.014 -33.522 1.00 92.50 265 ALA A O 1
ATOM 2137 N N . ILE A 1 266 ? 26.586 -12.027 -32.792 1.00 92.31 266 ILE A N 1
ATOM 2138 C CA . ILE A 1 266 ? 27.009 -12.509 -31.462 1.00 92.31 266 ILE A CA 1
ATOM 2139 C C . ILE A 1 266 ? 25.834 -13.142 -30.703 1.00 92.31 266 ILE A C 1
ATOM 2141 O O . ILE A 1 266 ? 25.983 -14.152 -30.020 1.00 92.31 266 ILE A O 1
ATOM 2145 N N . ALA A 1 267 ? 24.645 -12.552 -30.812 1.00 91.94 267 ALA A N 1
ATOM 2146 C CA . ALA A 1 267 ? 23.457 -13.040 -30.127 1.00 91.94 267 ALA A CA 1
ATOM 2147 C C . ALA A 1 267 ? 22.901 -14.358 -30.700 1.00 91.94 267 ALA A C 1
ATOM 2149 O O . ALA A 1 267 ? 22.054 -14.967 -30.051 1.00 91.94 267 ALA A O 1
ATOM 2150 N N . ARG A 1 268 ? 23.366 -14.788 -31.881 1.00 91.81 268 ARG A N 1
ATOM 2151 C CA . ARG A 1 268 ? 22.975 -16.028 -32.578 1.00 91.81 268 ARG A CA 1
ATOM 2152 C C . ARG A 1 268 ? 24.133 -17.000 -32.784 1.00 91.81 268 ARG A C 1
ATOM 2154 O O . ARG A 1 268 ? 24.009 -17.959 -33.537 1.00 91.81 268 ARG A O 1
ATOM 2161 N N . ASP A 1 269 ? 25.264 -16.743 -32.143 1.00 93.81 269 ASP A N 1
ATOM 2162 C CA . ASP A 1 269 ? 26.434 -17.592 -32.281 1.00 93.81 269 ASP A CA 1
ATOM 2163 C C . ASP A 1 269 ? 26.188 -18.947 -31.582 1.00 93.81 269 ASP A C 1
ATOM 2165 O O . ASP A 1 269 ? 25.996 -18.955 -30.359 1.00 93.81 269 ASP A O 1
ATOM 2169 N N . PRO A 1 270 ? 26.174 -20.080 -32.314 1.00 92.19 270 PRO A N 1
ATOM 2170 C CA . PRO A 1 270 ? 25.965 -21.404 -31.730 1.00 92.19 270 PRO A CA 1
ATOM 2171 C C . PRO A 1 270 ? 27.118 -21.848 -30.816 1.00 92.19 270 PRO A C 1
ATOM 2173 O O . PRO A 1 270 ? 26.948 -22.783 -30.039 1.00 92.19 270 PRO A O 1
ATOM 2176 N N . GLU A 1 271 ? 28.287 -21.198 -30.875 1.00 93.56 271 GLU A N 1
ATOM 2177 C CA . GLU A 1 271 ? 29.376 -21.453 -29.924 1.00 93.56 271 GLU A CA 1
ATOM 2178 C C . GLU A 1 271 ? 29.108 -20.811 -28.551 1.00 93.56 271 GLU A C 1
ATOM 2180 O O . GLU A 1 271 ? 29.682 -21.229 -27.544 1.00 93.56 271 GLU A O 1
ATOM 2185 N N . ILE A 1 272 ? 28.222 -19.808 -28.497 1.00 90.19 272 ILE A N 1
ATOM 2186 C CA . ILE A 1 272 ? 27.882 -19.050 -27.283 1.00 90.19 272 ILE A CA 1
ATOM 2187 C C . ILE A 1 272 ? 26.500 -19.453 -26.738 1.00 90.19 272 ILE A C 1
ATOM 2189 O O . ILE A 1 272 ? 26.305 -19.463 -25.520 1.00 90.19 272 ILE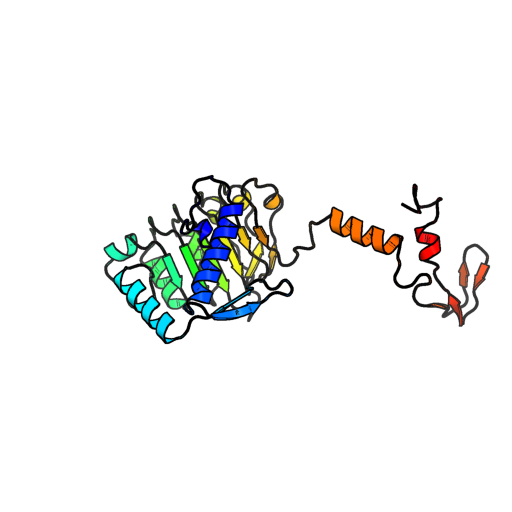 A O 1
ATOM 2193 N N . TRP A 1 273 ? 25.546 -19.789 -27.612 1.00 89.25 273 TRP A N 1
ATOM 2194 C CA . TRP A 1 273 ? 24.155 -20.103 -27.266 1.00 89.25 273 TRP A CA 1
ATOM 2195 C C . TRP A 1 273 ? 23.757 -21.496 -27.764 1.00 89.25 273 TRP A C 1
ATOM 2197 O O . TRP A 1 273 ? 23.912 -21.789 -28.942 1.00 89.25 273 TRP A O 1
ATOM 2207 N N . GLU A 1 274 ? 23.194 -22.333 -26.884 1.00 89.81 274 GLU A N 1
ATOM 2208 C CA . GLU A 1 274 ? 22.821 -23.725 -27.203 1.00 89.81 274 GLU A CA 1
ATOM 2209 C C . GLU A 1 274 ? 21.740 -23.817 -28.298 1.00 89.81 274 GLU A C 1
ATOM 2211 O O . GLU A 1 274 ? 21.906 -24.563 -29.259 1.00 89.81 274 GLU A O 1
ATOM 2216 N N . ASN A 1 275 ? 20.687 -22.992 -28.206 1.00 89.06 275 ASN A N 1
ATOM 2217 C CA . ASN A 1 275 ? 19.623 -22.870 -29.212 1.00 89.06 275 ASN A CA 1
ATOM 2218 C C . ASN A 1 275 ? 19.515 -21.406 -29.688 1.00 89.06 275 ASN A C 1
ATOM 2220 O O . ASN A 1 275 ? 18.656 -20.660 -29.222 1.00 89.06 275 ASN A O 1
ATOM 2224 N N . PRO A 1 276 ? 20.398 -20.939 -30.587 1.00 85.50 276 PRO A N 1
ATOM 2225 C CA . PRO A 1 276 ? 20.531 -19.514 -30.903 1.00 85.50 276 PRO A CA 1
ATOM 2226 C C . PRO A 1 276 ? 19.320 -18.909 -31.628 1.00 85.50 276 PRO A C 1
ATOM 2228 O O . PRO A 1 276 ? 19.142 -17.690 -31.588 1.00 85.50 276 PRO A O 1
ATOM 2231 N N . GLU A 1 277 ? 18.495 -19.737 -32.269 1.00 86.94 277 GLU A N 1
ATOM 2232 C CA . GLU A 1 277 ? 17.307 -19.311 -33.023 1.00 86.94 277 GLU A CA 1
ATOM 2233 C C . GLU A 1 277 ? 15.984 -19.528 -32.266 1.00 86.94 277 GLU A C 1
ATOM 2235 O O . GLU A 1 277 ? 14.929 -19.159 -32.786 1.00 86.94 277 GLU A O 1
ATOM 2240 N N . GLU A 1 278 ? 16.029 -20.114 -31.063 1.00 73.94 278 GLU A N 1
ATOM 2241 C CA . GLU A 1 278 ? 14.860 -20.300 -30.183 1.00 73.94 278 GLU A CA 1
ATOM 2242 C C . GLU A 1 278 ? 14.736 -19.192 -29.136 1.00 73.94 278 GLU A C 1
ATOM 2244 O O . GLU A 1 278 ? 15.783 -18.628 -28.750 1.00 73.94 278 GLU A O 1
#